Protein AF-X1B814-F1 (afdb_monomer_lite)

Radius of gyration: 64.74 Å; chains: 1; bounding box: 129×44×181 Å

InterPro domains:
  IPR003660 HAMP domain [PF00672] (58-109)
  IPR003660 HAMP domain [PS50885] (61-113)
  IPR003660 HAMP domain [SM00304] (61-113)
  IPR003661 Signal transduction histidine kinase, dimerisation/phosphoacceptor domain [PF00512] (161-190)
  IPR003661 Signal transduction histidine kinase, dimerisation/phosphoacceptor domain [SM00388] (160-217)
  IPR003661 Signal transduction histidine kinase, dimerisation/phosphoacceptor domain [cd00082] (158-182)
  IPR036097 Signal transduction histidine kinase, dimerisation/phosphoacceptor domain superfamily [SSF47384] (146-190)
  IPR050398 Heme sensor protein HssS/ArlS-like [PTHR45528] (20-182)

Secondary structure (DSSP, 8-state):
--EEEEEEEEEETTEEEEEEEEEEEHHHHHHHHHHHHHHHHHHHHHHHHHHHHHHHHHHIIIIIHHHHHHHHHHHH--TT-TT------SSSHHHHHHHHHHHHHHHHHHHHHHHHHHHHHHHHHHHHHHHHHHHHHHHHHHHHHHHHHHHHHHHHHHHHHHHHHHHHHHHHHHHHHHHHHHHHTT--S--TTSHHHHHHHHHHHHHHHHHHHHS---EE-TTSEEEESSTT--EEEEHHHHHHT--SS---------------S---------

Sequence (274 aa):
RGLDVEEYEITSNDKVIGSIEVGFSRKYINEQIQTTTVALISGLAGFLILVGLALFTFINRSVINPLGVFTKTVREIDSENLSLRVNIYGEDELGMLAGSFNRMAGDLEKSQGSLKKARDELKRWGEELERKVQERTAELEQRGQELSETNVRLEEMSRHKSQFLANMSHELRTPLNSIIGYHNTRLPQRLSTASDQLTTLQLLNHREEIFAQTGFGICHKPSGLVQYGNPGVMKTTSLDEVVTGTFKQPVAVLFPDDELVDTADGTQHPVHVF

Structure (mmCIF, N/CA/C/O backbone):
data_AF-X1B814-F1
#
_entry.id   AF-X1B814-F1
#
loop_
_atom_site.group_PDB
_atom_site.id
_atom_site.type_symbol
_atom_site.label_atom_id
_atom_site.label_alt_id
_atom_site.label_comp_id
_atom_site.label_asym_id
_atom_site.label_entity_id
_atom_site.label_seq_id
_atom_site.pdbx_PDB_ins_code
_atom_site.Cartn_x
_atom_site.Cartn_y
_atom_site.Cartn_z
_atom_site.occupancy
_atom_site.B_iso_or_equiv
_atom_site.auth_seq_id
_atom_site.auth_comp_id
_atom_site.auth_asym_id
_atom_site.auth_atom_id
_atom_site.pdbx_PDB_model_num
ATOM 1 N N . ARG A 1 1 ? 50.799 17.898 -63.314 1.00 57.09 1 ARG A N 1
ATOM 2 C CA . ARG A 1 1 ? 49.979 17.989 -62.074 1.00 57.09 1 ARG A CA 1
ATOM 3 C C . ARG A 1 1 ? 48.901 16.906 -62.135 1.00 57.09 1 ARG A C 1
ATOM 5 O O . ARG A 1 1 ? 48.029 17.020 -62.982 1.00 57.09 1 ARG A O 1
ATOM 12 N N . GLY A 1 2 ? 48.997 15.852 -61.315 1.00 67.06 2 GLY A N 1
ATOM 13 C CA . GLY A 1 2 ? 48.039 14.724 -61.286 1.00 67.06 2 GLY A CA 1
ATOM 14 C C . GLY A 1 2 ? 48.528 13.413 -61.921 1.00 67.06 2 GLY A C 1
ATOM 15 O O . GLY A 1 2 ? 47.834 12.401 -61.829 1.00 67.06 2 GLY A O 1
ATOM 16 N N . LEU A 1 3 ? 49.716 13.439 -62.528 1.00 72.19 3 LEU A N 1
ATOM 17 C CA . LEU A 1 3 ? 50.473 12.254 -62.914 1.00 72.19 3 LEU A CA 1
ATOM 18 C C . LEU A 1 3 ? 51.483 11.978 -61.808 1.00 72.19 3 LEU A C 1
ATOM 20 O O . LEU A 1 3 ? 52.171 12.909 -61.382 1.00 72.19 3 LEU A O 1
ATOM 24 N N . ASP A 1 4 ? 51.512 10.740 -61.342 1.00 74.19 4 ASP A N 1
ATOM 25 C CA . ASP A 1 4 ? 52.612 10.226 -60.538 1.00 74.19 4 ASP A CA 1
ATOM 26 C C . ASP A 1 4 ? 53.632 9.660 -61.517 1.00 74.19 4 ASP A C 1
ATOM 28 O O . ASP A 1 4 ? 53.262 8.814 -62.335 1.00 74.19 4 ASP A O 1
ATOM 32 N N . VAL A 1 5 ? 54.838 10.219 -61.522 1.00 79.19 5 VAL A N 1
ATOM 33 C CA . VAL A 1 5 ? 55.875 9.900 -62.506 1.00 79.19 5 VAL A CA 1
ATOM 34 C C . VAL A 1 5 ? 57.038 9.281 -61.761 1.00 79.19 5 VAL A C 1
ATOM 36 O O . VAL A 1 5 ? 57.603 9.913 -60.872 1.00 79.19 5 VAL A O 1
ATOM 39 N N . GLU A 1 6 ? 57.366 8.050 -62.124 1.00 81.88 6 GLU A N 1
ATOM 40 C CA . GLU A 1 6 ? 58.516 7.333 -61.593 1.00 81.88 6 GLU A CA 1
ATOM 41 C C . GLU A 1 6 ? 59.552 7.202 -62.712 1.00 81.88 6 GLU A C 1
ATOM 43 O O . GLU A 1 6 ? 59.227 6.791 -63.833 1.00 81.88 6 GLU A O 1
ATOM 48 N N . GLU A 1 7 ? 60.779 7.632 -62.429 1.00 83.12 7 GLU A N 1
ATOM 49 C CA . GLU A 1 7 ? 61.882 7.620 -63.385 1.00 83.12 7 GLU A CA 1
ATOM 50 C C . GLU A 1 7 ? 62.765 6.400 -63.125 1.00 83.12 7 GLU A C 1
ATOM 52 O O . GLU A 1 7 ? 63.243 6.186 -62.010 1.00 83.12 7 GLU A O 1
ATOM 57 N N . TYR A 1 8 ? 62.987 5.601 -64.166 1.00 86.00 8 TYR A N 1
ATOM 58 C CA . TYR A 1 8 ? 63.893 4.461 -64.124 1.00 86.00 8 TYR A CA 1
ATOM 59 C C . TYR A 1 8 ? 65.079 4.722 -65.047 1.00 86.00 8 TYR A C 1
ATOM 61 O O . TYR A 1 8 ? 64.921 4.918 -66.256 1.00 86.00 8 TYR A O 1
ATOM 69 N N . GLU A 1 9 ? 66.280 4.709 -64.474 1.00 86.38 9 GLU A N 1
ATOM 70 C CA . GLU A 1 9 ? 67.520 4.824 -65.236 1.00 86.38 9 GLU A CA 1
ATOM 71 C C . GLU A 1 9 ? 67.796 3.526 -66.006 1.00 86.38 9 GLU A C 1
ATOM 73 O O . GLU A 1 9 ? 67.762 2.427 -65.448 1.00 86.38 9 GLU A O 1
ATOM 78 N N . ILE A 1 10 ? 68.107 3.645 -67.297 1.00 84.38 10 ILE A N 1
ATOM 79 C CA . ILE A 1 10 ? 68.559 2.525 -68.121 1.00 84.38 10 ILE A CA 1
ATOM 80 C C . ILE A 1 10 ? 70.081 2.560 -68.166 1.00 84.38 10 ILE A C 1
ATOM 82 O O . ILE A 1 10 ? 70.692 3.433 -68.791 1.00 84.38 10 ILE A O 1
ATOM 86 N N . THR A 1 11 ? 70.699 1.574 -67.529 1.00 84.81 11 THR A N 1
ATOM 87 C CA . THR A 1 11 ? 72.144 1.349 -67.542 1.00 84.81 11 THR A CA 1
ATOM 88 C C . THR A 1 11 ? 72.519 0.233 -68.513 1.00 84.81 11 THR A C 1
ATOM 90 O O . THR A 1 11 ? 71.878 -0.812 -68.580 1.00 84.81 11 THR A O 1
ATOM 93 N N . SER A 1 12 ? 73.592 0.444 -69.277 1.00 83.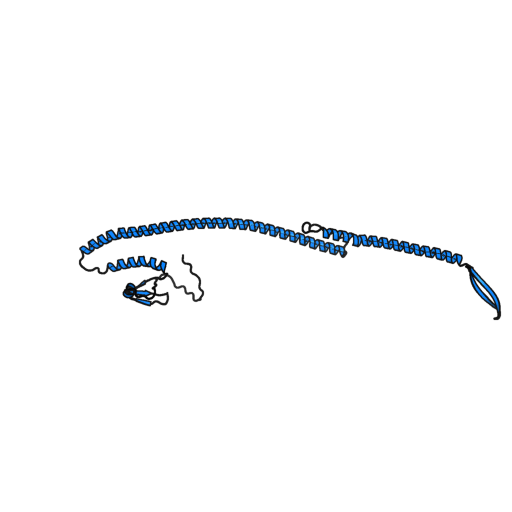06 12 SER A N 1
ATOM 94 C CA . SER A 1 12 ? 74.225 -0.578 -70.115 1.00 83.06 12 SER A CA 1
ATOM 95 C C . SER A 1 12 ? 75.727 -0.555 -69.852 1.00 83.06 12 SER A C 1
ATOM 97 O O . SER A 1 12 ? 76.357 0.489 -70.010 1.00 83.06 12 SER A O 1
ATOM 99 N N . ASN A 1 13 ? 76.306 -1.695 -69.462 1.00 80.50 13 ASN A N 1
ATOM 100 C CA . ASN A 1 13 ? 77.700 -1.805 -69.000 1.00 80.50 13 ASN A CA 1
ATOM 101 C C . ASN A 1 13 ? 78.044 -0.784 -67.892 1.00 80.50 13 ASN A C 1
ATOM 103 O O . ASN A 1 13 ? 79.007 -0.030 -68.030 1.00 80.50 13 ASN A O 1
ATOM 107 N N . ASP A 1 14 ? 77.220 -0.710 -66.840 1.00 81.38 14 ASP A N 1
ATOM 108 C CA . ASP A 1 14 ? 77.359 0.219 -65.700 1.00 81.38 14 ASP A CA 1
ATOM 109 C C . ASP A 1 14 ? 77.417 1.714 -66.063 1.00 81.38 14 ASP A C 1
ATOM 111 O O . ASP A 1 14 ? 77.800 2.559 -65.254 1.00 81.38 14 ASP A O 1
ATOM 115 N N . LYS A 1 15 ? 76.989 2.072 -67.278 1.00 82.81 15 LYS A N 1
ATOM 116 C CA . LYS A 1 15 ? 76.865 3.457 -67.724 1.00 82.81 15 LYS A CA 1
ATOM 117 C C . LYS A 1 15 ? 75.406 3.773 -68.019 1.00 82.81 15 LYS A C 1
ATOM 119 O O . LYS A 1 15 ? 74.769 3.073 -68.805 1.00 82.81 15 LYS A O 1
ATOM 124 N N . VAL A 1 16 ? 74.879 4.822 -67.389 1.00 85.12 16 VAL A N 1
ATOM 125 C CA . VAL A 1 16 ? 73.520 5.318 -67.650 1.00 85.12 16 VAL A CA 1
ATOM 126 C C . VAL A 1 16 ? 73.483 5.847 -69.082 1.00 85.12 16 VAL A C 1
ATOM 128 O O . VAL A 1 16 ? 74.245 6.750 -69.435 1.00 85.12 16 VAL A O 1
ATOM 131 N N . ILE A 1 17 ? 72.650 5.237 -69.922 1.00 88.94 17 ILE A N 1
ATOM 132 C CA . ILE A 1 17 ? 72.508 5.581 -71.346 1.00 88.94 17 ILE A CA 1
ATOM 133 C C . ILE A 1 17 ? 71.198 6.319 -71.648 1.00 88.94 17 ILE A C 1
ATOM 135 O O . ILE A 1 17 ? 71.045 6.856 -72.743 1.00 88.94 17 ILE A O 1
ATOM 139 N N . GLY A 1 18 ? 70.279 6.386 -70.684 1.00 88.50 18 GLY A N 1
ATOM 140 C CA . GLY A 1 18 ? 69.041 7.159 -70.755 1.00 88.50 18 GLY A CA 1
ATOM 141 C C . GLY A 1 18 ? 68.141 6.885 -69.553 1.00 88.50 18 GLY A C 1
ATOM 142 O O . GLY A 1 18 ? 68.484 6.068 -68.698 1.00 88.50 18 GLY A O 1
ATOM 143 N N . SER A 1 19 ? 66.984 7.536 -69.505 1.00 88.38 19 SER A N 1
ATOM 144 C CA . SER A 1 19 ? 65.934 7.259 -68.525 1.00 88.38 19 SER A CA 1
ATOM 145 C C . SER A 1 19 ? 64.582 7.081 -69.213 1.00 88.38 19 SER A C 1
ATOM 147 O O . SER A 1 19 ? 64.340 7.603 -70.306 1.00 88.38 19 SER A O 1
ATOM 149 N N . ILE A 1 20 ? 63.716 6.279 -68.596 1.00 89.19 20 ILE A N 1
ATOM 150 C CA . ILE A 1 20 ? 62.299 6.197 -68.948 1.00 89.19 20 ILE A CA 1
ATOM 151 C C . ILE A 1 20 ? 61.506 6.745 -67.772 1.00 89.19 20 ILE A C 1
ATOM 153 O O . ILE A 1 20 ? 61.603 6.239 -66.656 1.00 89.19 20 ILE A O 1
ATOM 157 N N . GLU A 1 21 ? 60.673 7.738 -68.055 1.00 85.94 21 GLU A N 1
ATOM 158 C CA . GLU A 1 21 ? 59.648 8.218 -67.138 1.00 85.94 21 GLU A CA 1
ATOM 159 C C . GLU A 1 21 ? 58.333 7.488 -67.424 1.00 85.94 21 GLU A C 1
ATOM 161 O O . GLU A 1 21 ? 57.790 7.560 -68.532 1.00 85.94 21 GLU A O 1
ATOM 166 N N . VAL A 1 22 ? 57.795 6.792 -66.423 1.00 85.19 22 VAL A N 1
ATOM 167 C CA . VAL A 1 22 ? 56.462 6.189 -66.505 1.00 85.19 22 VAL A CA 1
ATOM 168 C C . VAL A 1 22 ? 55.510 7.005 -65.641 1.00 85.19 22 VAL A C 1
ATOM 170 O O . VAL A 1 22 ? 55.668 7.084 -64.427 1.00 85.19 22 VAL A O 1
ATOM 173 N N . GLY A 1 23 ? 54.517 7.630 -66.277 1.00 81.62 23 GLY A N 1
ATOM 174 C CA . GLY A 1 23 ? 53.514 8.458 -65.612 1.00 81.62 23 GLY A CA 1
ATOM 175 C C . GLY A 1 23 ? 52.138 7.799 -65.576 1.00 81.62 23 GLY A C 1
ATOM 176 O O . GLY A 1 23 ? 51.569 7.511 -66.629 1.00 81.62 23 GLY A O 1
ATOM 177 N N . PHE A 1 24 ? 51.548 7.638 -64.390 1.00 79.88 24 PHE A N 1
ATOM 178 C CA . PHE A 1 24 ? 50.172 7.146 -64.242 1.00 79.88 24 PHE A CA 1
ATOM 179 C C . PHE A 1 24 ? 49.228 8.234 -63.724 1.00 79.88 24 PHE A C 1
ATOM 181 O O . PHE A 1 24 ? 49.554 9.011 -62.825 1.00 79.88 24 PHE A O 1
ATOM 188 N N . SER A 1 25 ? 48.017 8.290 -64.285 1.00 83.31 25 SER A N 1
ATOM 189 C CA . SER A 1 25 ? 46.991 9.255 -63.874 1.00 83.31 25 SER A CA 1
ATOM 190 C C . SER A 1 25 ? 46.275 8.784 -62.611 1.00 83.31 25 SER A C 1
ATOM 192 O O . SER A 1 25 ? 45.479 7.846 -62.647 1.00 83.31 25 SER A O 1
ATOM 194 N N . ARG A 1 26 ? 46.489 9.486 -61.491 1.00 80.31 26 ARG A N 1
ATOM 195 C CA . ARG A 1 26 ? 45.774 9.222 -60.228 1.00 80.31 26 ARG A CA 1
ATOM 196 C C . ARG A 1 26 ? 44.319 9.695 -60.245 1.00 80.31 26 ARG A C 1
ATOM 198 O O . ARG A 1 26 ? 43.567 9.358 -59.336 1.00 80.31 26 ARG A O 1
ATOM 205 N N . LYS A 1 27 ? 43.903 10.472 -61.253 1.00 81.56 27 LYS A N 1
ATOM 206 C CA . LYS A 1 27 ? 42.564 11.083 -61.314 1.00 81.56 27 LYS A CA 1
ATOM 207 C C . LYS A 1 27 ? 41.449 10.033 -61.253 1.00 81.56 27 LYS A C 1
ATOM 209 O O . LYS A 1 27 ? 40.551 10.155 -60.431 1.00 81.56 27 LYS A O 1
ATOM 214 N N . TYR A 1 28 ? 41.568 8.978 -62.057 1.00 78.44 28 TYR A N 1
ATOM 215 C CA . TYR A 1 28 ? 40.582 7.896 -62.108 1.00 78.44 28 TYR A CA 1
ATOM 216 C C . TYR A 1 28 ? 40.518 7.103 -60.793 1.00 78.44 28 TYR A C 1
ATOM 218 O O . TYR A 1 28 ? 39.440 6.828 -60.273 1.00 78.44 28 TYR A O 1
ATOM 226 N N . ILE A 1 29 ? 41.683 6.798 -60.213 1.00 82.31 29 ILE A N 1
ATOM 227 C CA . ILE A 1 29 ? 41.790 6.048 -58.955 1.00 82.31 29 ILE A CA 1
ATOM 228 C C . ILE A 1 29 ? 41.211 6.864 -57.788 1.00 82.31 29 ILE A C 1
ATOM 230 O O . ILE A 1 29 ? 40.425 6.349 -56.998 1.00 82.31 29 ILE A O 1
ATOM 234 N N . ASN A 1 30 ? 41.547 8.153 -57.694 1.00 84.62 30 ASN A N 1
ATOM 235 C CA . ASN A 1 30 ? 41.092 9.012 -56.602 1.00 84.62 30 ASN A CA 1
ATOM 236 C C . ASN A 1 30 ? 39.589 9.313 -56.667 1.00 84.62 30 ASN A C 1
ATOM 238 O O . ASN A 1 30 ? 38.944 9.334 -55.621 1.00 84.62 30 ASN A O 1
ATOM 242 N N . GLU A 1 31 ? 39.023 9.521 -57.861 1.00 85.56 31 GLU A N 1
ATOM 243 C CA . GLU A 1 31 ? 37.574 9.705 -58.026 1.00 85.56 31 GLU A CA 1
ATOM 244 C C . GLU A 1 31 ? 36.812 8.465 -57.529 1.00 85.56 31 GLU A C 1
ATOM 246 O O . GLU A 1 31 ? 35.880 8.586 -56.733 1.00 85.56 31 GLU A O 1
ATOM 251 N N . GLN A 1 32 ? 37.275 7.262 -57.886 1.00 86.25 32 GLN A N 1
ATOM 252 C CA . GLN A 1 32 ? 36.651 6.010 -57.452 1.00 86.25 32 GLN A CA 1
ATOM 253 C C . GLN A 1 32 ? 36.801 5.758 -55.937 1.00 86.25 32 GLN A C 1
ATOM 255 O O . GLN A 1 32 ? 35.853 5.307 -55.282 1.00 86.25 32 GLN A O 1
ATOM 260 N N . ILE A 1 33 ? 37.960 6.095 -55.355 1.00 89.75 33 ILE A N 1
ATOM 261 C CA . ILE A 1 33 ? 38.194 6.022 -53.902 1.00 89.75 33 ILE A CA 1
ATOM 262 C C . ILE A 1 33 ? 37.258 6.976 -53.155 1.00 89.75 33 ILE A C 1
ATOM 264 O O . ILE A 1 33 ? 36.667 6.577 -52.149 1.00 89.75 33 ILE A O 1
ATOM 268 N N . GLN A 1 34 ? 37.085 8.212 -53.633 1.00 90.25 34 GLN A N 1
ATOM 269 C CA . GLN A 1 34 ? 36.211 9.192 -52.983 1.00 90.25 34 GLN A CA 1
ATOM 270 C C . GLN A 1 34 ? 34.748 8.744 -52.993 1.00 90.25 34 GLN A C 1
ATOM 272 O O . GLN A 1 34 ? 34.111 8.758 -51.939 1.00 90.25 34 GLN A O 1
ATOM 277 N N . THR A 1 35 ? 34.223 8.281 -54.133 1.00 89.88 35 THR A N 1
ATOM 278 C CA . THR A 1 35 ? 32.837 7.791 -54.214 1.00 89.88 35 THR A CA 1
ATOM 279 C C . THR A 1 35 ? 32.603 6.600 -53.282 1.00 89.88 35 THR A C 1
ATOM 281 O O . THR A 1 35 ? 31.619 6.580 -52.544 1.00 89.88 35 THR A O 1
ATOM 284 N N . THR A 1 36 ? 33.536 5.643 -53.249 1.00 92.00 36 THR A N 1
ATOM 285 C CA . THR A 1 36 ? 33.442 4.467 -52.367 1.00 92.00 36 THR A CA 1
ATOM 286 C C . THR A 1 36 ? 33.518 4.867 -50.891 1.00 92.00 36 THR A C 1
ATOM 288 O O . THR A 1 36 ? 32.726 4.397 -50.078 1.00 92.00 36 THR A O 1
ATOM 291 N N . THR A 1 37 ? 34.416 5.790 -50.536 1.00 93.94 37 THR A N 1
ATOM 292 C CA . THR A 1 37 ? 34.572 6.276 -49.154 1.00 93.94 37 THR A CA 1
ATOM 293 C C . THR A 1 37 ? 33.315 6.999 -48.664 1.00 93.94 37 THR A C 1
ATOM 295 O O . THR A 1 37 ? 32.836 6.723 -47.565 1.00 93.94 37 THR A O 1
ATOM 298 N N . VAL A 1 38 ? 32.730 7.881 -49.483 1.00 94.56 38 VAL A N 1
ATOM 299 C CA . VAL A 1 38 ? 31.481 8.591 -49.144 1.00 94.56 38 VAL A CA 1
ATOM 300 C C . VAL A 1 38 ? 30.308 7.616 -48.998 1.00 94.56 38 VAL A C 1
ATOM 302 O O . VAL A 1 38 ? 29.511 7.752 -48.065 1.00 94.56 38 VAL A O 1
ATOM 305 N N . ALA A 1 39 ? 30.212 6.603 -49.864 1.00 95.44 39 ALA A N 1
ATOM 306 C CA . ALA A 1 39 ? 29.192 5.560 -49.756 1.00 95.44 39 ALA A CA 1
ATOM 307 C C . ALA A 1 39 ? 29.324 4.756 -48.448 1.00 95.44 39 ALA A C 1
ATOM 309 O O . ALA A 1 39 ? 28.329 4.526 -47.763 1.00 95.44 39 ALA A O 1
ATOM 310 N N . LEU A 1 40 ? 30.547 4.391 -48.047 1.00 97.00 40 LEU A N 1
ATOM 311 C CA . LEU A 1 40 ? 30.788 3.677 -46.789 1.00 97.00 40 LEU A CA 1
ATOM 312 C C . LEU A 1 40 ? 30.444 4.525 -45.558 1.00 97.00 40 LEU A C 1
ATOM 314 O O . LEU A 1 40 ? 29.771 4.039 -44.651 1.00 97.00 40 LEU A O 1
ATOM 318 N N . ILE A 1 41 ? 30.858 5.796 -45.530 1.00 97.19 41 ILE A N 1
ATOM 319 C CA . ILE A 1 41 ? 30.573 6.701 -44.405 1.00 97.19 41 ILE A CA 1
ATOM 320 C C . ILE A 1 41 ? 29.069 6.961 -44.282 1.00 97.19 41 ILE A C 1
ATOM 322 O O . ILE A 1 41 ? 28.527 6.890 -43.181 1.00 97.19 41 ILE A O 1
ATOM 326 N N . SER A 1 42 ? 28.382 7.239 -45.393 1.00 96.88 42 SER A N 1
ATOM 327 C CA . SER A 1 42 ? 26.929 7.462 -45.384 1.00 96.88 42 SER A CA 1
ATOM 328 C C . SER A 1 42 ? 26.156 6.201 -44.989 1.00 96.88 42 SER A C 1
ATOM 330 O O . SER A 1 42 ? 25.213 6.292 -44.204 1.00 96.88 42 SER A O 1
ATOM 332 N N . GLY A 1 43 ? 26.599 5.025 -45.443 1.00 97.88 43 GLY A N 1
ATOM 333 C CA . GLY A 1 43 ? 26.056 3.739 -45.011 1.00 97.88 43 GLY A CA 1
ATOM 334 C C . GLY A 1 43 ? 26.224 3.509 -43.507 1.00 97.88 43 GLY A C 1
ATOM 335 O O . GLY A 1 43 ? 25.255 3.177 -42.825 1.00 97.88 43 GLY A O 1
ATOM 336 N N . LEU A 1 44 ? 27.423 3.752 -42.968 1.00 98.00 44 LEU A N 1
ATOM 337 C CA . LEU A 1 44 ? 27.694 3.634 -41.534 1.00 98.00 44 LEU A CA 1
ATOM 338 C C . LEU A 1 44 ? 26.865 4.630 -40.714 1.00 98.00 44 LEU A C 1
ATOM 340 O O . LEU A 1 44 ? 26.277 4.252 -39.704 1.00 98.00 44 LEU A O 1
ATOM 344 N N . ALA A 1 45 ? 26.778 5.884 -41.159 1.00 98.12 45 ALA A N 1
ATOM 345 C CA . ALA A 1 45 ? 25.964 6.903 -40.505 1.00 98.12 45 ALA A CA 1
ATOM 346 C C . ALA A 1 45 ? 24.480 6.503 -40.484 1.00 98.12 45 ALA A C 1
ATOM 348 O O . ALA A 1 45 ? 23.842 6.563 -39.434 1.00 98.12 45 ALA A O 1
ATOM 349 N N . GLY A 1 46 ? 23.948 6.025 -41.614 1.00 98.31 46 GLY A N 1
ATOM 350 C CA . GLY A 1 46 ? 22.584 5.506 -41.700 1.00 98.31 46 GLY A CA 1
ATOM 351 C C . GLY A 1 46 ? 22.351 4.324 -40.759 1.00 98.31 46 GLY A C 1
ATOM 352 O O . GLY A 1 46 ? 21.358 4.298 -40.034 1.00 98.31 46 GLY A O 1
ATOM 353 N N . PHE A 1 47 ? 23.292 3.381 -40.698 1.00 98.25 47 PHE A N 1
ATOM 354 C CA . PHE A 1 47 ? 23.220 2.240 -39.788 1.00 98.25 47 PHE A CA 1
ATOM 355 C C . PHE A 1 47 ? 23.215 2.665 -38.314 1.00 98.25 47 PHE A C 1
ATOM 357 O O . PHE A 1 47 ? 22.376 2.197 -37.547 1.00 98.25 47 PHE A O 1
ATOM 364 N N . LEU A 1 48 ? 24.090 3.592 -37.913 1.00 98.50 48 LEU A N 1
ATOM 365 C CA . LEU A 1 48 ? 24.133 4.102 -36.539 1.00 98.50 48 LEU A CA 1
ATOM 366 C C . LEU A 1 48 ? 22.834 4.814 -36.144 1.00 98.50 48 LEU A C 1
ATOM 368 O O . LEU A 1 48 ? 22.363 4.640 -35.022 1.00 98.50 48 LEU A O 1
ATOM 372 N N . ILE A 1 49 ? 22.221 5.563 -37.065 1.00 98.44 49 ILE A N 1
ATOM 373 C CA . ILE A 1 49 ? 20.912 6.192 -36.839 1.00 98.44 49 ILE A CA 1
ATOM 374 C C . ILE A 1 49 ? 19.830 5.126 -36.635 1.00 98.44 49 ILE A C 1
ATOM 376 O O . ILE A 1 49 ? 19.028 5.238 -35.707 1.00 98.44 49 ILE A O 1
ATOM 380 N N . LEU A 1 50 ? 19.821 4.074 -37.458 1.00 98.50 50 LEU A N 1
ATOM 381 C CA . LEU A 1 50 ? 18.864 2.972 -37.328 1.00 98.50 50 LEU A CA 1
ATOM 382 C C . LEU A 1 50 ? 19.024 2.230 -35.999 1.00 98.50 50 LEU A C 1
ATOM 384 O O . LEU A 1 50 ? 18.031 1.977 -35.319 1.00 98.50 50 LEU A O 1
ATOM 388 N N . VAL A 1 51 ? 20.260 1.931 -35.595 1.00 98.38 51 VAL A N 1
ATOM 389 C CA . VAL A 1 51 ? 20.552 1.315 -34.293 1.00 98.38 51 VAL A CA 1
ATOM 390 C C . VAL A 1 51 ? 20.125 2.237 -33.151 1.00 98.38 51 VAL A C 1
ATOM 392 O O . VAL A 1 51 ? 19.497 1.777 -32.202 1.00 98.38 51 VAL A O 1
ATOM 395 N N . GLY A 1 52 ? 20.395 3.540 -33.255 1.00 98.38 52 GLY A N 1
ATOM 396 C CA . GLY A 1 52 ? 19.965 4.531 -32.270 1.00 98.38 52 GLY A CA 1
ATOM 397 C C . GLY A 1 52 ? 18.443 4.585 -32.113 1.00 98.38 52 GLY A C 1
ATOM 398 O O . GLY A 1 52 ? 17.942 4.553 -30.992 1.00 98.38 52 GLY A O 1
ATOM 399 N N . LEU A 1 53 ? 17.695 4.592 -33.221 1.00 98.50 53 LEU A N 1
ATOM 400 C CA . LEU A 1 53 ? 16.228 4.538 -33.215 1.00 98.50 53 LEU A CA 1
ATOM 401 C C . LEU A 1 53 ? 15.704 3.221 -32.623 1.00 98.50 53 LEU A C 1
ATOM 403 O O . LEU A 1 53 ? 14.770 3.230 -31.817 1.00 98.50 53 LEU A O 1
ATOM 407 N N . ALA A 1 54 ? 16.318 2.091 -32.977 1.00 98.19 54 ALA A N 1
ATOM 408 C CA . ALA A 1 54 ? 15.964 0.788 -32.422 1.00 98.19 54 ALA A CA 1
ATOM 409 C C . ALA A 1 54 ? 16.188 0.747 -30.901 1.00 98.19 54 ALA A C 1
ATOM 411 O O . ALA A 1 54 ? 15.280 0.385 -30.156 1.00 98.19 54 ALA A O 1
ATOM 412 N N . LEU A 1 55 ? 17.347 1.205 -30.419 1.00 97.94 55 LEU A N 1
ATOM 413 C CA . LEU A 1 55 ? 17.644 1.288 -28.987 1.00 97.94 55 LEU A CA 1
ATOM 414 C C . LEU A 1 55 ? 16.717 2.262 -28.260 1.00 97.94 55 LEU A C 1
ATOM 416 O O . LEU A 1 55 ? 16.220 1.936 -27.185 1.00 97.94 55 LEU A O 1
ATOM 420 N N . PHE A 1 56 ? 16.437 3.427 -28.845 1.00 97.25 56 PHE A N 1
ATOM 421 C CA . PHE A 1 56 ? 15.513 4.399 -28.266 1.00 97.25 56 PHE A CA 1
ATOM 422 C C . PHE A 1 56 ? 14.119 3.794 -28.077 1.00 97.25 56 PHE A C 1
ATOM 424 O O . PHE A 1 56 ? 13.553 3.860 -26.987 1.00 97.25 56 PHE A O 1
ATOM 431 N N . THR A 1 57 ? 13.575 3.151 -29.113 1.00 97.56 57 THR A N 1
ATOM 432 C CA . THR A 1 57 ? 12.257 2.504 -29.022 1.00 97.56 57 THR A CA 1
ATOM 433 C C . THR A 1 57 ? 12.248 1.336 -28.035 1.00 97.56 57 THR A C 1
ATOM 435 O O . THR A 1 57 ? 11.267 1.179 -27.305 1.00 97.56 57 THR A O 1
ATOM 438 N N . PHE A 1 58 ? 13.337 0.566 -27.959 1.00 95.44 58 PHE A N 1
ATOM 439 C CA . PHE A 1 58 ? 13.505 -0.529 -27.006 1.00 95.44 58 PHE A CA 1
ATOM 440 C C . PHE A 1 58 ? 13.541 -0.031 -25.555 1.00 95.44 58 PHE A C 1
ATOM 442 O O . PHE A 1 58 ? 12.710 -0.450 -24.754 1.00 95.44 58 PHE A O 1
ATOM 449 N N . ILE A 1 59 ? 14.424 0.916 -25.221 1.00 94.62 59 ILE A N 1
ATOM 450 C CA . ILE A 1 59 ? 14.541 1.488 -23.867 1.00 94.62 59 ILE A CA 1
ATOM 451 C C . ILE A 1 59 ? 13.236 2.173 -23.462 1.00 94.62 59 ILE A C 1
ATOM 453 O O . ILE A 1 59 ? 12.762 2.009 -22.335 1.00 94.62 59 ILE A O 1
ATOM 457 N N . ASN A 1 60 ? 12.615 2.911 -24.387 1.00 95.06 60 ASN A N 1
ATOM 458 C CA . ASN A 1 60 ? 11.374 3.608 -24.090 1.00 95.06 60 ASN A CA 1
ATOM 459 C C . ASN A 1 60 ? 10.234 2.633 -23.759 1.00 95.06 60 ASN A C 1
ATOM 461 O O . ASN A 1 60 ? 9.447 2.888 -22.850 1.00 95.06 60 ASN A O 1
ATOM 465 N N . ARG A 1 61 ? 10.162 1.492 -24.456 1.00 92.19 61 ARG A N 1
ATOM 466 C CA . ARG A 1 61 ? 9.150 0.458 -24.198 1.00 92.19 61 ARG A CA 1
ATOM 467 C C . ARG A 1 61 ? 9.475 -0.443 -23.009 1.00 92.19 61 ARG A C 1
ATOM 469 O O . ARG A 1 61 ? 8.543 -0.845 -22.326 1.00 92.19 61 ARG A O 1
ATOM 476 N N . SER A 1 62 ? 10.746 -0.746 -22.769 1.00 89.81 62 SER A N 1
ATOM 477 C CA . SER A 1 62 ? 11.165 -1.698 -21.735 1.00 89.81 62 SER A CA 1
ATOM 478 C C . SER A 1 62 ? 11.369 -1.052 -20.366 1.00 89.81 62 SER A C 1
ATOM 480 O O . SER A 1 62 ? 11.229 -1.733 -19.361 1.00 89.81 62 SER A O 1
ATOM 482 N N . VAL A 1 63 ? 11.697 0.245 -20.307 1.00 92.31 63 VAL A N 1
ATOM 483 C CA . VAL A 1 63 ? 12.067 0.919 -19.050 1.00 92.31 63 VAL A CA 1
ATOM 484 C C . VAL A 1 63 ? 11.249 2.187 -18.826 1.00 92.31 63 VAL A C 1
ATOM 486 O O . VAL A 1 63 ? 10.544 2.287 -17.827 1.00 92.31 63 VAL A O 1
ATOM 489 N N . ILE A 1 64 ? 11.300 3.153 -19.751 1.00 93.75 64 ILE A N 1
ATOM 490 C CA . ILE A 1 64 ? 10.756 4.504 -19.508 1.00 93.75 64 ILE A CA 1
ATOM 491 C C . ILE A 1 64 ? 9.233 4.472 -19.330 1.00 93.75 64 ILE A C 1
ATOM 493 O O . ILE A 1 64 ? 8.717 4.977 -18.331 1.00 93.75 64 ILE A O 1
ATOM 497 N N . ASN A 1 65 ? 8.507 3.854 -20.266 1.00 92.44 65 ASN A N 1
ATOM 498 C CA . ASN A 1 65 ? 7.048 3.773 -20.194 1.00 92.44 65 ASN A CA 1
ATOM 499 C C . ASN A 1 65 ? 6.564 2.945 -18.984 1.00 92.44 65 ASN A C 1
ATOM 501 O O . ASN A 1 65 ? 5.718 3.457 -18.246 1.00 92.44 65 ASN A O 1
ATOM 505 N N . PRO A 1 66 ? 7.084 1.724 -18.720 1.00 91.31 66 PRO A N 1
ATOM 506 C CA . PRO A 1 66 ? 6.722 0.965 -17.520 1.00 91.31 66 PRO A CA 1
ATOM 507 C C . PRO A 1 66 ? 6.977 1.732 -16.222 1.00 91.31 66 PRO A C 1
ATOM 509 O O . PRO A 1 66 ? 6.114 1.747 -15.346 1.00 91.31 66 PRO A O 1
ATOM 512 N N . LEU A 1 67 ? 8.111 2.431 -16.114 1.00 92.62 67 LEU A N 1
ATOM 513 C CA . LEU A 1 67 ? 8.449 3.217 -14.928 1.00 92.62 67 LEU A CA 1
ATOM 514 C C . LEU A 1 67 ? 7.508 4.420 -14.747 1.00 92.62 67 LEU A C 1
ATOM 516 O O . LEU A 1 67 ? 7.104 4.736 -13.626 1.00 92.62 67 LEU A O 1
ATOM 520 N N . GLY A 1 68 ? 7.103 5.068 -15.842 1.00 91.56 68 GLY A N 1
ATOM 521 C CA . GLY A 1 68 ? 6.106 6.139 -15.819 1.00 91.56 68 GLY A CA 1
ATOM 522 C C . GLY A 1 68 ? 4.736 5.660 -15.327 1.00 91.56 68 GLY A C 1
ATOM 523 O O . GLY A 1 68 ? 4.118 6.313 -14.488 1.00 91.56 68 GLY A O 1
ATOM 524 N N . VAL A 1 69 ? 4.281 4.491 -15.792 1.00 90.12 69 VAL A N 1
ATOM 525 C CA . VAL A 1 69 ? 3.028 3.885 -15.309 1.00 90.12 69 VAL A CA 1
ATOM 526 C C . VAL A 1 69 ? 3.155 3.481 -13.842 1.00 90.12 69 VAL A C 1
ATOM 528 O O . VAL A 1 69 ? 2.288 3.834 -13.050 1.00 90.12 69 VAL A O 1
ATOM 531 N N . PHE A 1 70 ? 4.250 2.815 -13.462 1.00 92.31 70 PHE A N 1
ATOM 532 C CA . PHE A 1 70 ? 4.512 2.400 -12.082 1.00 92.31 70 PHE A CA 1
ATOM 533 C C . PHE A 1 70 ? 4.447 3.591 -11.122 1.00 92.31 70 PHE A C 1
ATOM 535 O O . PHE A 1 70 ? 3.668 3.589 -10.174 1.00 92.31 70 PHE A O 1
ATOM 542 N N . THR A 1 71 ? 5.230 4.638 -11.391 1.00 91.38 71 THR A N 1
ATOM 543 C CA . THR A 1 71 ? 5.300 5.824 -10.523 1.00 91.38 71 THR A CA 1
ATOM 544 C C . THR A 1 71 ? 3.962 6.546 -10.423 1.00 91.38 71 THR A C 1
ATOM 546 O O . THR A 1 71 ? 3.588 6.975 -9.332 1.00 91.38 71 THR A O 1
ATOM 549 N N . LYS A 1 72 ? 3.210 6.640 -11.527 1.00 90.31 72 LYS A N 1
ATOM 550 C CA . LYS A 1 72 ? 1.858 7.205 -11.519 1.00 90.31 72 LYS A CA 1
ATOM 551 C C . LYS A 1 72 ? 0.908 6.380 -10.649 1.00 90.31 72 LYS A C 1
ATOM 553 O O . LYS A 1 72 ? 0.259 6.948 -9.781 1.00 90.31 72 LYS A O 1
ATOM 558 N N . THR A 1 73 ? 0.866 5.059 -10.829 1.00 89.94 73 THR A N 1
ATOM 559 C CA . THR A 1 73 ? -0.012 4.178 -10.045 1.00 89.94 73 THR A CA 1
ATOM 560 C C . THR A 1 73 ? 0.336 4.196 -8.560 1.00 89.94 73 THR A C 1
ATOM 562 O O . THR A 1 73 ? -0.560 4.289 -7.732 1.00 89.94 73 THR A O 1
ATOM 565 N N . VAL A 1 74 ? 1.624 4.169 -8.204 1.00 89.62 74 VAL A N 1
ATOM 566 C CA . VAL A 1 74 ? 2.056 4.267 -6.800 1.00 89.62 74 VAL A CA 1
ATOM 567 C C . VAL A 1 74 ? 1.645 5.603 -6.182 1.00 89.62 74 VAL A C 1
ATOM 569 O O . VAL A 1 74 ? 1.265 5.639 -5.019 1.00 89.62 74 VAL A O 1
ATOM 572 N N . ARG A 1 75 ? 1.685 6.698 -6.949 1.00 88.19 75 ARG A N 1
ATOM 573 C CA . ARG A 1 75 ? 1.265 8.024 -6.475 1.00 88.19 75 ARG A CA 1
ATOM 574 C C . ARG A 1 75 ? -0.249 8.153 -6.300 1.00 88.19 75 ARG A C 1
ATOM 576 O O . ARG A 1 75 ? -0.687 8.964 -5.494 1.00 88.19 75 ARG A O 1
ATOM 583 N N . GLU A 1 76 ? -1.024 7.403 -7.076 1.00 87.56 76 GLU A N 1
ATOM 584 C CA . GLU A 1 76 ? -2.488 7.352 -6.974 1.00 87.56 76 GLU A CA 1
ATOM 585 C C . GLU A 1 76 ? -2.973 6.408 -5.862 1.00 87.56 76 GLU A C 1
ATOM 587 O O . GLU A 1 76 ? -4.122 6.512 -5.439 1.00 87.56 76 GLU A O 1
ATOM 592 N N . ILE A 1 77 ? -2.115 5.508 -5.367 1.00 85.94 77 ILE A N 1
ATOM 593 C CA . ILE A 1 77 ? -2.426 4.667 -4.210 1.00 85.94 77 ILE A CA 1
ATOM 594 C C . ILE A 1 77 ? -2.332 5.504 -2.934 1.00 85.94 77 ILE A C 1
ATOM 596 O O . ILE A 1 77 ? -1.266 5.959 -2.525 1.00 85.94 77 ILE A O 1
ATOM 600 N N . ASP A 1 78 ? -3.482 5.651 -2.294 1.00 78.50 78 ASP A N 1
ATOM 601 C CA . ASP A 1 78 ? -3.691 6.291 -1.001 1.00 78.50 78 ASP A CA 1
ATOM 602 C C . ASP A 1 78 ? -4.366 5.282 -0.057 1.00 78.50 78 ASP A C 1
ATOM 604 O O . ASP A 1 78 ? -4.938 4.276 -0.482 1.00 78.50 78 ASP A O 1
ATOM 608 N N . SER A 1 79 ? -4.307 5.572 1.236 1.00 69.00 79 SER A N 1
ATOM 609 C CA . SER A 1 79 ? -5.079 4.970 2.313 1.00 69.00 79 SER A CA 1
ATOM 610 C C . SER A 1 79 ? -6.556 4.721 1.989 1.00 69.00 79 SER A C 1
ATOM 612 O O . SER A 1 79 ? -7.094 3.753 2.518 1.00 69.00 79 SER A O 1
ATOM 614 N N . GLU A 1 80 ? -7.197 5.518 1.127 1.00 71.31 80 GLU A N 1
ATOM 615 C CA . GLU A 1 80 ? -8.599 5.318 0.731 1.00 71.31 80 GLU A CA 1
ATOM 616 C C . GLU A 1 80 ? -8.794 4.350 -0.448 1.00 71.31 80 GLU A C 1
ATOM 618 O O . GLU A 1 80 ? -9.857 3.739 -0.565 1.00 71.31 80 GLU A O 1
ATOM 623 N N . ASN A 1 81 ? -7.792 4.169 -1.315 1.00 78.31 81 ASN A N 1
ATOM 624 C CA . ASN A 1 81 ? -7.903 3.330 -2.513 1.00 78.31 81 ASN A CA 1
ATOM 625 C C . ASN A 1 81 ? -6.706 2.388 -2.655 1.00 78.31 81 ASN A C 1
ATOM 627 O O . ASN A 1 81 ? -5.908 2.455 -3.593 1.00 78.31 81 ASN A O 1
ATOM 631 N N . LEU A 1 82 ? -6.618 1.463 -1.703 1.00 82.56 82 LEU A N 1
ATOM 632 C CA . LEU A 1 82 ? -5.606 0.416 -1.694 1.00 82.56 82 LEU A CA 1
ATOM 633 C C . LEU A 1 82 ? -5.874 -0.701 -2.697 1.00 82.56 82 LEU A C 1
ATOM 635 O O . LEU A 1 82 ? -5.044 -1.594 -2.786 1.00 82.56 82 LEU A O 1
ATOM 639 N N . SER A 1 83 ? -6.988 -0.696 -3.434 1.00 85.00 83 SER A N 1
ATOM 640 C CA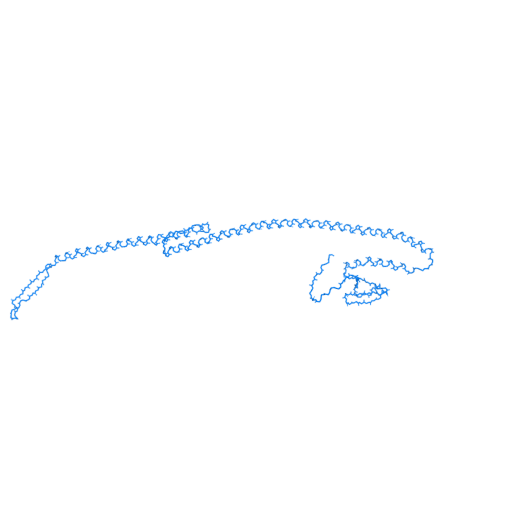 . SER A 1 83 ? -7.340 -1.760 -4.389 1.00 85.00 83 SER A CA 1
ATOM 641 C C . SER A 1 83 ? -6.668 -1.586 -5.758 1.00 85.00 83 SER A C 1
ATOM 643 O O . SER A 1 83 ? -6.628 -2.525 -6.555 1.00 85.00 83 SER A O 1
ATOM 645 N N . LEU A 1 84 ? -6.098 -0.408 -6.031 1.00 86.62 84 LEU A N 1
ATOM 646 C CA . LEU A 1 84 ? -5.259 -0.168 -7.205 1.00 86.62 84 LEU A CA 1
ATOM 647 C C . LEU A 1 84 ? -4.039 -1.104 -7.196 1.00 86.62 84 LEU A C 1
ATOM 649 O O . LEU A 1 84 ? -3.442 -1.398 -6.157 1.00 86.62 84 LEU A O 1
ATOM 653 N N . ARG A 1 85 ? -3.673 -1.609 -8.374 1.00 89.19 85 ARG A N 1
ATOM 654 C CA . ARG A 1 85 ? -2.531 -2.511 -8.564 1.00 89.19 85 ARG A CA 1
ATOM 655 C C . ARG A 1 85 ? -1.693 -2.025 -9.727 1.00 89.19 85 ARG A C 1
ATOM 657 O O . ARG A 1 85 ? -2.221 -1.555 -10.733 1.00 89.19 85 ARG A O 1
ATOM 664 N N . VAL A 1 86 ? -0.382 -2.167 -9.593 1.00 91.50 86 VAL A N 1
ATOM 665 C CA . VAL A 1 86 ? 0.546 -1.866 -10.676 1.00 91.50 86 VAL A CA 1
ATOM 666 C C . VAL A 1 86 ? 0.548 -3.027 -11.664 1.00 91.50 86 VAL A C 1
ATOM 668 O O . VAL A 1 86 ? 0.616 -4.190 -11.262 1.00 91.50 86 VAL A O 1
ATOM 671 N N . ASN A 1 87 ? 0.480 -2.721 -12.959 1.00 89.06 87 ASN A N 1
ATOM 672 C CA . ASN A 1 87 ? 0.566 -3.741 -13.997 1.00 89.06 87 ASN A CA 1
ATOM 673 C C . ASN A 1 87 ? 1.983 -4.334 -14.061 1.00 89.06 87 ASN A C 1
ATOM 675 O O . ASN A 1 87 ? 2.967 -3.596 -14.015 1.00 89.06 87 ASN A O 1
ATOM 679 N N . ILE A 1 88 ? 2.086 -5.658 -14.186 1.00 87.50 88 ILE A N 1
ATOM 680 C CA . ILE A 1 88 ? 3.372 -6.360 -14.255 1.00 87.50 88 ILE A CA 1
ATOM 681 C C . ILE A 1 88 ? 3.806 -6.412 -15.723 1.00 87.50 88 ILE A C 1
ATOM 683 O O . ILE A 1 88 ? 3.180 -7.089 -16.538 1.00 87.50 88 ILE A O 1
ATOM 687 N N . TYR A 1 89 ? 4.853 -5.660 -16.066 1.00 80.50 89 TYR A N 1
ATOM 688 C CA . TYR A 1 89 ? 5.455 -5.665 -17.398 1.00 80.50 89 TYR A CA 1
ATOM 689 C C . TYR A 1 89 ? 6.703 -6.552 -17.373 1.00 80.50 89 TYR A C 1
ATOM 691 O O . TYR A 1 89 ? 7.719 -6.146 -16.826 1.00 80.50 89 TYR A O 1
ATOM 699 N N . GLY A 1 90 ? 6.622 -7.748 -17.960 1.00 81.88 90 GLY A N 1
ATOM 700 C CA . GLY A 1 90 ? 7.759 -8.671 -18.053 1.00 81.88 90 GLY A CA 1
ATOM 701 C C . GLY A 1 90 ? 8.080 -9.434 -16.761 1.00 81.88 90 GLY A C 1
ATOM 702 O O . GLY A 1 90 ? 7.409 -9.288 -15.741 1.00 81.88 90 GLY A O 1
ATOM 703 N N . GLU A 1 91 ? 9.105 -10.283 -16.838 1.00 87.19 91 GLU A N 1
ATOM 704 C CA . GLU A 1 91 ? 9.603 -11.128 -15.734 1.00 87.19 91 GLU A CA 1
ATOM 705 C C . GLU A 1 91 ? 10.958 -10.641 -15.186 1.00 87.19 91 GLU A C 1
ATOM 707 O O . GLU A 1 91 ? 11.671 -11.379 -14.511 1.00 87.19 91 GLU A O 1
ATOM 712 N N . ASP A 1 92 ? 11.328 -9.400 -15.498 1.00 90.31 92 ASP A N 1
ATOM 713 C CA . ASP A 1 92 ? 12.573 -8.771 -15.062 1.00 90.31 92 ASP A CA 1
ATOM 714 C C . ASP A 1 92 ? 12.451 -8.153 -13.653 1.00 90.31 92 ASP A C 1
ATOM 716 O O . ASP A 1 92 ? 11.474 -8.350 -12.920 1.00 90.31 92 ASP A O 1
ATOM 720 N N . GLU A 1 93 ? 13.455 -7.379 -13.246 1.00 92.38 93 GLU A N 1
ATOM 721 C CA . GLU A 1 93 ? 13.486 -6.695 -11.957 1.00 92.38 93 GLU A CA 1
ATOM 722 C C . GLU A 1 93 ? 12.339 -5.690 -11.782 1.00 92.38 93 GLU A C 1
ATOM 724 O O . GLU A 1 93 ? 11.845 -5.521 -10.662 1.00 92.38 93 GLU A O 1
ATOM 729 N N . LEU A 1 94 ? 11.874 -5.051 -12.864 1.00 90.62 94 LEU A N 1
ATOM 730 C CA . LEU A 1 94 ? 10.724 -4.146 -12.813 1.00 90.62 94 LEU A CA 1
ATOM 731 C C . LEU A 1 94 ? 9.435 -4.936 -12.581 1.00 90.62 94 LEU A C 1
ATOM 733 O O . LEU A 1 94 ? 8.610 -4.538 -11.751 1.00 90.62 94 LEU A O 1
ATOM 737 N N . GLY A 1 95 ? 9.289 -6.085 -13.243 1.00 91.62 95 GLY A N 1
ATOM 738 C CA . GLY A 1 95 ? 8.200 -7.027 -12.997 1.00 91.62 95 GLY A CA 1
ATOM 739 C C . GLY A 1 95 ? 8.186 -7.544 -11.553 1.00 91.62 95 GLY A C 1
ATOM 740 O O . GLY A 1 95 ? 7.148 -7.509 -10.882 1.00 91.62 95 GLY A O 1
ATOM 741 N N . MET A 1 96 ? 9.345 -7.948 -11.022 1.00 93.69 96 MET A N 1
ATOM 742 C CA . MET A 1 96 ? 9.485 -8.389 -9.627 1.00 93.69 96 MET A CA 1
ATOM 743 C C . MET A 1 96 ? 9.159 -7.280 -8.620 1.00 93.69 96 MET A C 1
ATOM 745 O O . MET A 1 96 ? 8.514 -7.545 -7.596 1.00 93.69 96 MET A O 1
ATOM 749 N N . LEU A 1 97 ? 9.575 -6.042 -8.899 1.00 92.88 97 LEU A N 1
ATOM 750 C CA . LEU A 1 97 ? 9.259 -4.882 -8.069 1.00 92.88 97 LEU A CA 1
ATOM 751 C C . LEU A 1 97 ? 7.753 -4.599 -8.068 1.00 92.88 97 LEU A C 1
ATOM 753 O O . LEU A 1 97 ? 7.169 -4.448 -6.995 1.00 92.88 97 LEU A O 1
ATOM 757 N N . ALA A 1 98 ? 7.108 -4.602 -9.239 1.00 93.12 98 ALA A N 1
ATOM 758 C CA . ALA A 1 98 ? 5.657 -4.455 -9.362 1.00 93.12 98 ALA A CA 1
ATOM 759 C C . ALA A 1 98 ? 4.907 -5.550 -8.589 1.00 93.12 98 ALA A C 1
ATOM 761 O O . ALA A 1 98 ? 3.985 -5.256 -7.826 1.00 93.12 98 ALA A O 1
ATOM 762 N N . GLY A 1 99 ? 5.346 -6.806 -8.704 1.00 93.94 99 GLY A N 1
ATOM 763 C CA . GLY A 1 99 ? 4.783 -7.919 -7.942 1.00 93.94 99 GLY A CA 1
ATOM 764 C C . GLY A 1 99 ? 4.954 -7.759 -6.427 1.00 93.94 99 GLY A C 1
ATOM 765 O O . GLY A 1 99 ? 4.018 -8.004 -5.665 1.00 93.94 99 GLY A O 1
ATOM 766 N N . SER A 1 100 ? 6.128 -7.312 -5.975 1.00 94.38 100 SER A N 1
ATOM 767 C CA . SER A 1 100 ? 6.412 -7.077 -4.552 1.00 94.38 100 SER A CA 1
ATOM 768 C C . SER A 1 100 ? 5.588 -5.925 -3.982 1.00 94.38 100 SER A C 1
ATOM 770 O O . SER A 1 100 ? 5.028 -6.051 -2.893 1.00 94.38 100 SER A O 1
ATOM 772 N N . PHE A 1 101 ? 5.447 -4.840 -4.742 1.00 92.94 101 PHE A N 1
ATOM 773 C CA . PHE A 1 101 ? 4.594 -3.715 -4.382 1.00 92.94 101 PHE A CA 1
ATOM 774 C C . PHE A 1 101 ? 3.117 -4.131 -4.294 1.00 92.94 101 PHE A C 1
ATOM 776 O O . PHE A 1 101 ? 2.450 -3.828 -3.309 1.00 92.94 101 PHE A O 1
ATOM 783 N N . ASN A 1 102 ? 2.616 -4.907 -5.260 1.00 93.19 102 ASN A N 1
ATOM 784 C CA . ASN A 1 102 ? 1.239 -5.409 -5.234 1.00 93.19 102 ASN A CA 1
ATOM 785 C C . ASN A 1 102 ? 0.953 -6.309 -4.020 1.00 93.19 102 ASN A C 1
ATOM 787 O O . ASN A 1 102 ? -0.148 -6.251 -3.470 1.00 93.19 102 ASN A O 1
ATOM 791 N N . ARG A 1 103 ? 1.927 -7.122 -3.582 1.00 94.75 103 ARG A N 1
ATOM 792 C CA . ARG A 1 103 ? 1.807 -7.900 -2.335 1.00 94.75 103 ARG A CA 1
ATOM 793 C C . ARG A 1 103 ? 1.686 -6.987 -1.118 1.00 94.75 103 ARG A C 1
ATOM 795 O O . ARG A 1 103 ? 0.748 -7.146 -0.346 1.00 94.75 103 ARG A O 1
ATOM 802 N N . MET A 1 104 ? 2.571 -5.995 -1.002 1.00 92.75 104 MET A N 1
ATOM 803 C CA . MET A 1 104 ? 2.529 -5.008 0.081 1.00 92.75 104 MET A CA 1
ATOM 804 C C . MET A 1 104 ? 1.189 -4.261 0.125 1.00 92.75 104 MET A C 1
ATOM 806 O O . MET A 1 104 ? 0.589 -4.146 1.191 1.00 92.75 104 MET A O 1
ATOM 810 N N . ALA A 1 105 ? 0.692 -3.800 -1.027 1.00 91.81 105 ALA A N 1
ATOM 811 C CA . ALA A 1 105 ? -0.603 -3.129 -1.126 1.00 91.81 105 ALA A CA 1
ATOM 812 C C . ALA A 1 105 ? -1.754 -4.039 -0.658 1.00 91.81 105 ALA A C 1
ATOM 814 O O . ALA A 1 105 ? -2.616 -3.605 0.104 1.00 91.81 105 ALA A O 1
ATOM 815 N N . GLY A 1 106 ? -1.735 -5.319 -1.046 1.00 93.00 106 GLY A N 1
ATOM 816 C CA . GLY A 1 106 ? -2.726 -6.299 -0.596 1.00 93.00 106 GLY A CA 1
ATOM 817 C C . GLY A 1 106 ? -2.672 -6.588 0.907 1.00 93.00 106 GLY A C 1
ATOM 818 O O . GLY A 1 106 ? -3.714 -6.767 1.538 1.00 93.00 106 GLY A O 1
ATOM 819 N N . ASP A 1 107 ? -1.484 -6.613 1.506 1.00 93.12 107 ASP A N 1
ATOM 820 C CA . ASP A 1 107 ? -1.338 -6.805 2.952 1.00 93.12 107 ASP A CA 1
ATOM 821 C C . ASP A 1 107 ? -1.807 -5.573 3.737 1.00 93.12 107 ASP A C 1
ATOM 823 O O . ASP A 1 107 ? -2.464 -5.708 4.774 1.00 93.12 107 ASP A O 1
ATOM 827 N N . LEU A 1 108 ? -1.560 -4.370 3.210 1.00 91.31 108 LEU A N 1
ATOM 828 C CA . LEU A 1 108 ? -2.068 -3.128 3.787 1.00 91.31 108 LEU A CA 1
ATOM 829 C C . LEU A 1 108 ? -3.604 -3.059 3.729 1.00 91.31 108 LEU A C 1
ATOM 831 O O . LEU A 1 108 ? -4.235 -2.715 4.727 1.00 91.31 108 LEU A O 1
ATOM 835 N N . GLU A 1 109 ? -4.209 -3.459 2.607 1.00 91.06 109 GLU A N 1
ATOM 836 C CA . GLU A 1 109 ? -5.668 -3.535 2.432 1.00 91.06 109 GLU A CA 1
ATOM 837 C C . GLU A 1 109 ? -6.307 -4.505 3.443 1.00 91.06 109 GLU A C 1
ATOM 839 O O . GLU A 1 109 ? -7.285 -4.170 4.119 1.00 91.06 109 GLU A O 1
ATOM 844 N N . LYS A 1 110 ? -5.707 -5.688 3.637 1.00 92.44 110 LYS A N 1
ATOM 845 C CA . LYS A 1 110 ? -6.145 -6.656 4.660 1.00 92.44 110 LYS A CA 1
ATOM 846 C C . LYS A 1 110 ? -6.004 -6.113 6.080 1.00 92.44 110 LYS A C 1
ATOM 848 O O . LYS A 1 110 ? -6.889 -6.343 6.911 1.00 92.44 110 LYS A O 1
ATOM 853 N N . SER A 1 111 ? -4.905 -5.416 6.369 1.00 92.88 111 SER A N 1
ATOM 854 C CA . SER A 1 111 ? -4.659 -4.809 7.679 1.00 92.88 111 SER A CA 1
ATOM 855 C C . SER A 1 111 ? -5.711 -3.745 7.994 1.00 92.88 111 SER A C 1
ATOM 857 O O . SER A 1 111 ? -6.366 -3.821 9.035 1.00 92.88 111 SER A O 1
ATOM 859 N N . GLN A 1 112 ? -5.981 -2.829 7.057 1.00 91.06 112 GLN A N 1
ATOM 860 C CA . GLN A 1 112 ? -7.048 -1.838 7.213 1.00 91.06 112 GLN A CA 1
ATOM 861 C C . GLN A 1 112 ? -8.420 -2.490 7.416 1.00 91.06 112 GLN A C 1
ATOM 863 O O . GLN A 1 112 ? -9.165 -2.098 8.316 1.00 91.06 112 GLN A O 1
ATOM 868 N N . GLY A 1 113 ? -8.751 -3.515 6.624 1.00 91.56 113 GLY A N 1
ATOM 869 C CA . GLY A 1 113 ? -10.005 -4.251 6.777 1.00 91.56 113 GLY A CA 1
ATOM 870 C C . GLY A 1 113 ? -10.144 -4.915 8.152 1.00 91.56 113 GLY A C 1
ATOM 871 O O . GLY A 1 113 ? -11.226 -4.902 8.740 1.00 91.56 113 GLY A O 1
ATOM 872 N N . SER A 1 114 ? -9.050 -5.447 8.699 1.00 94.88 114 SER A N 1
ATOM 873 C CA . SER A 1 114 ? -9.029 -6.056 10.035 1.00 94.88 114 SER A CA 1
ATOM 874 C C . SER A 1 114 ? -9.175 -5.010 11.141 1.00 94.88 114 SER A C 1
ATOM 876 O O . SER A 1 114 ? -9.966 -5.205 12.063 1.00 94.88 114 SER A O 1
ATOM 878 N N . LEU A 1 115 ? -8.490 -3.868 11.018 1.00 93.81 115 LEU A N 1
ATOM 879 C CA . LEU A 1 115 ? -8.624 -2.743 11.949 1.00 93.81 115 LEU A CA 1
ATOM 880 C C . LEU A 1 115 ? -10.046 -2.178 11.963 1.00 93.81 115 LEU A C 1
ATOM 882 O O . LEU A 1 115 ? -10.577 -1.879 13.031 1.00 93.81 115 LEU A O 1
ATOM 886 N N . LYS A 1 116 ? -10.688 -2.070 10.794 1.00 93.31 116 LYS A N 1
ATOM 887 C CA . LYS A 1 116 ? -12.084 -1.633 10.693 1.00 93.31 116 LYS A CA 1
ATOM 888 C C . LYS A 1 116 ? -13.020 -2.585 11.440 1.00 93.31 116 LYS A C 1
ATOM 890 O O . LYS A 1 116 ? -13.804 -2.127 12.262 1.00 93.31 116 LYS A O 1
ATOM 895 N N . LYS A 1 117 ? -12.881 -3.899 11.231 1.00 95.94 117 LYS A N 1
ATOM 896 C CA . LYS A 1 117 ? -13.671 -4.910 11.957 1.00 95.94 117 LYS A CA 1
ATOM 897 C C . LYS A 1 117 ? -13.458 -4.838 13.468 1.00 95.94 117 LYS A C 1
ATOM 899 O O . LYS A 1 117 ? -14.433 -4.795 14.206 1.00 95.94 117 LYS A O 1
ATOM 904 N N . ALA A 1 118 ? -12.207 -4.757 13.923 1.00 95.56 118 ALA A N 1
ATOM 905 C CA . ALA A 1 118 ? -11.893 -4.637 15.347 1.00 95.56 118 ALA A CA 1
ATOM 906 C C . ALA A 1 118 ? -12.495 -3.362 15.964 1.00 95.56 118 ALA A C 1
ATOM 908 O O . ALA A 1 118 ? -13.010 -3.392 17.080 1.00 95.56 118 ALA A O 1
ATOM 909 N N . ARG A 1 119 ? -12.478 -2.244 15.226 1.00 96.56 119 ARG A N 1
ATOM 910 C CA . ARG A 1 119 ? -13.119 -0.992 15.645 1.00 96.56 119 ARG A CA 1
ATOM 911 C C . ARG A 1 119 ? -14.638 -1.133 15.753 1.00 96.56 119 ARG A C 1
ATOM 913 O O . ARG A 1 119 ? -15.211 -0.664 16.734 1.00 96.56 119 ARG A O 1
ATOM 920 N N . ASP A 1 120 ? -15.276 -1.759 14.769 1.00 97.00 120 ASP A N 1
ATOM 921 C CA . ASP A 1 120 ? -16.726 -1.976 14.760 1.00 97.00 120 ASP A CA 1
ATOM 922 C C . ASP A 1 120 ? -17.153 -2.909 15.905 1.00 97.00 120 ASP A C 1
ATOM 924 O O . ASP A 1 120 ? -18.139 -2.646 16.598 1.00 97.00 120 ASP A O 1
ATOM 928 N N . GLU A 1 121 ? -16.370 -3.957 16.171 1.00 97.44 121 GLU A N 1
ATOM 929 C CA . GLU A 1 121 ? -16.564 -4.832 17.326 1.00 97.44 121 GLU A CA 1
ATOM 930 C C . GLU A 1 121 ? -16.416 -4.062 18.638 1.00 97.44 121 GLU A C 1
ATOM 932 O O . GLU A 1 121 ? -17.318 -4.120 19.472 1.00 97.44 121 GLU A O 1
ATOM 937 N N . LEU A 1 122 ? -15.338 -3.291 18.812 1.00 97.50 122 LEU A N 1
ATOM 938 C CA . LEU A 1 122 ? -15.117 -2.499 20.022 1.00 97.50 122 LEU A CA 1
ATOM 939 C C . LEU A 1 122 ? -16.265 -1.516 20.274 1.00 97.50 122 LEU A C 1
ATOM 941 O O . LEU A 1 122 ? -16.708 -1.369 21.410 1.00 97.50 122 LEU A O 1
ATOM 945 N N . LYS A 1 123 ? -16.786 -0.887 19.215 1.00 97.19 123 LYS A N 1
ATOM 946 C CA . LYS A 1 123 ? -17.947 0.000 19.310 1.00 97.19 123 LYS A CA 1
ATOM 947 C C . LYS A 1 123 ? -19.184 -0.746 19.815 1.00 97.19 123 LYS A C 1
ATOM 949 O O . LYS A 1 123 ? -19.813 -0.291 20.764 1.00 97.19 123 LYS A O 1
ATOM 954 N N . ARG A 1 124 ? -19.486 -1.917 19.245 1.00 96.69 124 ARG A N 1
ATOM 955 C CA . ARG A 1 124 ? -20.619 -2.753 19.676 1.00 96.69 124 ARG A CA 1
ATOM 956 C C . ARG A 1 124 ? -20.482 -3.199 21.134 1.00 96.69 124 ARG A C 1
ATOM 958 O O . ARG A 1 124 ? -21.458 -3.207 21.874 1.00 96.69 124 ARG A O 1
ATOM 965 N N . TRP A 1 125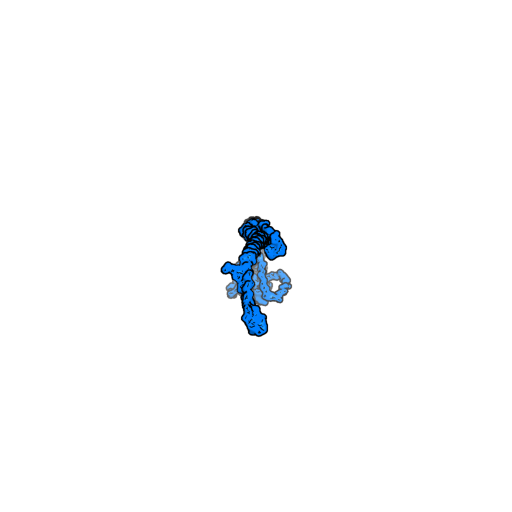 ? -19.275 -3.582 21.548 1.00 95.69 125 TRP A N 1
ATOM 966 C CA . TRP A 1 125 ? -18.992 -3.934 22.941 1.00 95.69 125 TRP A CA 1
ATOM 967 C C . TRP A 1 125 ? -19.142 -2.732 23.878 1.00 95.69 125 TRP A C 1
ATOM 969 O O . TRP A 1 125 ? -19.649 -2.903 24.981 1.00 95.69 125 TRP A O 1
ATOM 979 N N . GLY A 1 126 ? -18.739 -1.536 23.441 1.00 97.19 126 GLY A N 1
ATOM 980 C CA . GLY A 1 126 ? -18.943 -0.291 24.180 1.00 97.19 126 GLY A CA 1
ATOM 981 C C . GLY A 1 126 ? -20.424 0.003 24.420 1.00 97.19 126 GLY A C 1
ATOM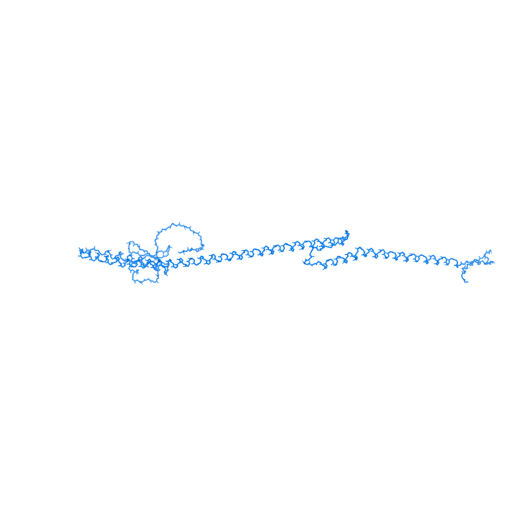 982 O O . GLY A 1 126 ? -20.818 0.190 25.566 1.00 97.19 126 GLY A O 1
ATOM 983 N N . GLU A 1 127 ? -21.245 -0.051 23.368 1.00 97.00 127 GLU A N 1
ATOM 984 C CA . GLU A 1 127 ? -22.702 0.149 23.451 1.00 97.00 127 GLU A CA 1
ATOM 985 C C . GLU A 1 127 ? -23.369 -0.884 24.380 1.00 97.00 127 GLU A C 1
ATOM 987 O O . GLU A 1 127 ? -24.202 -0.546 25.220 1.00 97.00 127 GLU A O 1
ATOM 992 N N . GLU A 1 128 ? -22.965 -2.151 24.279 1.00 97.31 128 GLU A N 1
ATOM 993 C CA . GLU A 1 128 ? -23.493 -3.223 25.127 1.00 97.31 128 GLU A CA 1
ATOM 994 C C . GLU A 1 128 ? -23.066 -3.083 26.596 1.00 97.31 128 GLU A C 1
ATOM 996 O O . GLU A 1 128 ? -23.851 -3.360 27.507 1.00 97.31 128 GLU A O 1
ATOM 1001 N N . LEU A 1 129 ? -21.825 -2.662 26.849 1.00 97.00 129 LEU A N 1
ATOM 1002 C CA . LEU A 1 129 ? -21.337 -2.429 28.204 1.00 97.00 129 LEU A CA 1
ATOM 1003 C C . LEU A 1 129 ? -22.060 -1.244 28.841 1.00 97.00 129 LEU A C 1
ATOM 1005 O O . LEU A 1 129 ? -22.467 -1.339 29.995 1.00 97.00 129 LEU A O 1
ATOM 1009 N N . GLU A 1 130 ? -22.261 -0.164 28.091 1.00 97.12 130 GLU A N 1
ATOM 1010 C CA . GLU A 1 130 ? -22.998 1.007 28.556 1.00 97.12 130 GLU A CA 1
ATOM 1011 C C . GLU A 1 130 ? -24.443 0.646 28.920 1.00 97.12 130 GLU A C 1
ATOM 1013 O O . GLU A 1 130 ? -24.899 0.983 30.014 1.00 97.12 130 GLU A O 1
ATOM 1018 N N . ARG A 1 131 ? -25.123 -0.148 28.082 1.00 97.38 131 ARG A N 1
ATOM 1019 C CA . ARG A 1 131 ? -26.457 -0.689 28.387 1.00 97.38 131 ARG A CA 1
ATOM 1020 C C . ARG A 1 131 ? -26.463 -1.490 29.692 1.00 97.38 131 ARG A C 1
ATOM 1022 O O . ARG A 1 131 ? -27.305 -1.259 30.555 1.00 97.38 131 ARG A O 1
ATOM 1029 N N . LYS A 1 132 ? -25.506 -2.407 29.870 1.00 96.75 132 LYS A N 1
ATOM 1030 C CA . LYS A 1 132 ? -25.399 -3.213 31.100 1.00 96.75 132 LYS A CA 1
ATOM 1031 C C . LYS A 1 132 ? -25.103 -2.372 32.335 1.00 96.75 132 LYS A C 1
ATOM 1033 O O . LYS A 1 132 ? -25.625 -2.676 33.404 1.00 96.75 132 LYS A O 1
ATOM 1038 N N . VAL A 1 133 ? -24.257 -1.352 32.206 1.00 97.62 133 VAL A N 1
ATOM 1039 C CA . VAL A 1 133 ? -23.964 -0.423 33.301 1.00 97.62 133 VAL A CA 1
ATOM 1040 C C . VAL A 1 133 ? -25.239 0.311 33.699 1.00 97.62 133 VAL A C 1
ATOM 1042 O O . VAL A 1 133 ? -25.570 0.308 34.877 1.00 97.62 133 VAL A O 1
ATOM 1045 N N . GLN A 1 134 ? -26.001 0.846 32.742 1.00 96.88 134 GLN A N 1
ATOM 1046 C CA . GLN A 1 134 ? -27.275 1.513 33.026 1.00 96.88 134 GLN A CA 1
ATOM 1047 C C . GLN A 1 134 ? -28.280 0.581 33.719 1.00 96.88 134 GLN A C 1
ATOM 1049 O O . GLN A 1 134 ? -28.860 0.959 34.735 1.00 96.88 134 GLN A O 1
ATOM 1054 N N . GLU A 1 135 ? -28.443 -0.651 33.228 1.00 96.75 135 GLU A N 1
ATOM 1055 C CA . GLU A 1 135 ? -29.338 -1.646 33.836 1.00 96.75 135 GLU A CA 1
ATOM 1056 C C . GLU A 1 135 ? -28.936 -1.986 35.274 1.00 96.75 135 GLU A C 1
ATOM 1058 O O . GLU A 1 135 ? -29.779 -2.010 36.170 1.00 96.75 135 GLU A O 1
ATOM 1063 N N . ARG A 1 136 ? -27.640 -2.216 35.516 1.00 95.19 136 ARG A N 1
ATOM 1064 C CA . ARG A 1 136 ? -27.135 -2.535 36.856 1.00 95.19 136 ARG A CA 1
ATOM 1065 C C . ARG A 1 136 ? -27.208 -1.350 37.804 1.00 95.19 136 ARG A C 1
ATOM 1067 O O . ARG A 1 136 ? -27.516 -1.553 38.973 1.00 95.19 136 ARG A O 1
ATOM 1074 N N . THR A 1 137 ? -26.945 -0.138 37.328 1.00 96.12 137 THR A N 1
ATOM 1075 C CA . THR A 1 137 ? -27.097 1.069 38.142 1.00 96.12 137 THR A CA 1
ATOM 1076 C C . THR A 1 137 ? -28.555 1.253 38.558 1.00 96.12 137 THR A C 1
ATOM 1078 O O . THR A 1 137 ? -28.810 1.438 39.743 1.00 96.12 137 THR A O 1
ATOM 1081 N N . ALA A 1 138 ? -29.511 1.083 37.638 1.00 96.25 138 ALA A N 1
ATOM 1082 C CA . ALA A 1 138 ? -30.937 1.151 37.962 1.00 96.25 138 ALA A CA 1
ATOM 1083 C C . ALA A 1 138 ? -31.370 0.063 38.968 1.00 96.25 138 ALA A C 1
ATOM 1085 O O . ALA A 1 138 ? -32.105 0.343 39.913 1.00 96.25 138 ALA A O 1
ATOM 1086 N N . GLU A 1 139 ? -30.880 -1.172 38.813 1.00 96.81 139 GLU A N 1
ATOM 1087 C CA . GLU A 1 139 ? -31.147 -2.267 39.758 1.00 96.81 139 GLU A CA 1
ATOM 1088 C C . GLU A 1 139 ? -30.574 -1.979 41.156 1.00 96.81 139 GLU A C 1
ATOM 1090 O O . GLU A 1 139 ? -31.230 -2.237 42.168 1.00 96.81 139 GLU A O 1
ATOM 1095 N N . LEU A 1 140 ? -29.351 -1.445 41.229 1.00 95.81 140 LEU A N 1
ATOM 1096 C CA . LEU A 1 140 ? -28.717 -1.077 42.495 1.00 95.81 140 LEU A CA 1
ATOM 1097 C C . LEU A 1 140 ? -29.452 0.072 43.183 1.00 95.81 140 LEU A C 1
ATOM 1099 O O . LEU A 1 140 ? -29.645 0.016 44.395 1.00 95.81 140 LEU A O 1
ATOM 1103 N N . GLU A 1 141 ? -29.893 1.079 42.430 1.00 95.81 141 GLU A N 1
ATOM 1104 C CA . GLU A 1 141 ? -30.713 2.172 42.957 1.00 95.81 141 GLU A CA 1
ATOM 1105 C C . GLU A 1 141 ? -32.034 1.648 43.528 1.00 95.81 141 GLU A C 1
ATOM 1107 O O . GLU A 1 141 ? -32.395 1.999 44.653 1.00 95.81 141 GLU A O 1
ATOM 1112 N N . GLN A 1 142 ? -32.710 0.743 42.812 1.00 96.31 142 GLN A N 1
ATOM 1113 C CA . GLN A 1 142 ? -33.946 0.122 43.285 1.00 96.31 142 GLN A CA 1
ATOM 1114 C C . GLN A 1 142 ? -33.726 -0.669 44.584 1.00 96.31 142 GLN A C 1
ATOM 1116 O O . GLN A 1 142 ? -34.471 -0.495 45.549 1.00 96.31 142 GLN A O 1
ATOM 1121 N N . ARG A 1 143 ? -32.687 -1.512 44.647 1.00 93.06 143 ARG A N 1
ATOM 1122 C CA . ARG A 1 143 ? -32.364 -2.270 45.870 1.00 93.06 143 ARG A CA 1
ATOM 1123 C C . ARG A 1 143 ? -31.959 -1.365 47.026 1.00 93.06 143 ARG A C 1
ATOM 1125 O O . ARG A 1 143 ? -32.288 -1.660 48.171 1.00 93.06 143 ARG A O 1
ATOM 1132 N N . GLY A 1 144 ? -31.250 -0.275 46.739 1.00 95.69 144 GLY A N 1
ATOM 1133 C CA . GLY A 1 144 ? -30.899 0.732 47.736 1.00 95.69 144 GLY A CA 1
ATOM 1134 C C . GLY A 1 144 ? -32.140 1.369 48.361 1.00 95.69 144 GLY A C 1
ATOM 1135 O O . GLY A 1 144 ? -32.205 1.508 49.582 1.00 95.69 144 GLY A O 1
ATOM 1136 N N . GLN A 1 145 ? -33.147 1.688 47.542 1.00 95.25 145 GLN A N 1
ATOM 1137 C CA . GLN A 1 145 ? -34.436 2.202 48.014 1.00 95.25 145 GLN A CA 1
ATOM 1138 C C . GLN A 1 145 ? -35.184 1.164 48.861 1.00 95.25 145 GLN A C 1
ATOM 1140 O O . GLN A 1 145 ? -35.567 1.469 49.988 1.00 95.25 145 GLN A O 1
ATOM 1145 N N . GLU A 1 146 ? -35.314 -0.075 48.381 1.00 95.75 146 GLU A N 1
ATOM 1146 C CA . GLU A 1 146 ? -36.003 -1.156 49.103 1.00 95.75 146 GLU A CA 1
ATOM 1147 C C . GLU A 1 146 ? -35.354 -1.460 50.465 1.00 95.75 146 GLU A C 1
ATOM 1149 O O . GLU A 1 146 ? -36.039 -1.625 51.481 1.00 95.75 146 GLU A O 1
ATOM 1154 N N . LEU A 1 147 ? -34.019 -1.490 50.515 1.00 94.00 147 LEU A N 1
ATOM 1155 C CA . LEU A 1 147 ? -33.280 -1.694 51.757 1.00 94.00 147 LEU A CA 1
ATOM 1156 C C . LEU A 1 147 ? -33.496 -0.533 52.735 1.00 94.00 147 LEU A C 1
ATOM 1158 O O . LEU A 1 147 ? -33.691 -0.764 53.929 1.00 94.00 147 LEU A O 1
ATOM 1162 N N . SER A 1 148 ? -33.502 0.707 52.238 1.00 94.50 148 SER A N 1
ATOM 1163 C CA . SER A 1 148 ? -33.795 1.888 53.052 1.00 94.50 148 SER A CA 1
ATOM 1164 C C . SER A 1 148 ? -35.209 1.833 53.636 1.00 94.50 148 SER A C 1
ATOM 1166 O O . SER A 1 148 ? -35.385 2.087 54.826 1.00 94.50 148 SER A O 1
ATOM 1168 N N . GLU A 1 149 ? -36.213 1.470 52.836 1.00 94.81 149 GLU A N 1
ATOM 1169 C CA . GLU A 1 149 ? -37.598 1.319 53.303 1.00 94.81 149 GLU A CA 1
ATOM 1170 C C . GLU A 1 149 ? -37.727 0.216 54.360 1.00 94.81 149 GLU A C 1
ATOM 1172 O O . GLU A 1 149 ? -38.386 0.392 55.388 1.00 94.81 149 GLU A O 1
ATOM 1177 N N . THR A 1 150 ? -37.057 -0.914 54.137 1.00 92.06 150 THR A N 1
ATOM 1178 C CA . THR A 1 150 ? -37.061 -2.042 55.074 1.00 92.06 150 THR A CA 1
ATOM 1179 C C . THR A 1 150 ? -36.397 -1.673 56.400 1.00 92.06 150 THR A C 1
ATOM 1181 O O . THR A 1 150 ? -36.933 -2.014 57.455 1.00 92.06 150 THR A O 1
ATOM 1184 N N . ASN A 1 151 ? -35.280 -0.939 56.369 1.00 92.31 151 ASN A N 1
ATOM 1185 C CA . ASN A 1 151 ? -34.611 -0.446 57.574 1.00 92.31 151 ASN A CA 1
ATOM 1186 C C . ASN A 1 151 ? -35.509 0.498 58.378 1.00 92.31 151 ASN A C 1
ATOM 1188 O O . ASN A 1 151 ? -35.681 0.283 59.576 1.00 92.31 151 ASN A O 1
ATOM 1192 N N . VAL A 1 152 ? -36.149 1.476 57.725 1.00 94.62 152 VAL A N 1
ATOM 1193 C CA . VAL A 1 152 ? -37.102 2.383 58.393 1.00 94.62 152 VAL A CA 1
ATOM 1194 C C . VAL A 1 152 ? -38.221 1.586 59.066 1.00 94.62 152 VAL A C 1
ATOM 1196 O O . VAL A 1 152 ? -38.535 1.798 60.237 1.00 94.62 152 VAL A O 1
ATOM 1199 N N . ARG A 1 153 ? -38.787 0.597 58.366 1.00 90.88 153 ARG A N 1
ATOM 1200 C CA . ARG A 1 153 ? -39.845 -0.258 58.917 1.00 90.88 153 ARG A CA 1
ATOM 1201 C C . ARG A 1 153 ? -39.365 -1.110 60.095 1.00 90.88 153 ARG A C 1
ATOM 1203 O O . ARG A 1 153 ? -40.118 -1.335 61.046 1.00 90.88 153 ARG A O 1
ATOM 1210 N N . LEU A 1 154 ? -38.131 -1.606 60.040 1.00 91.06 154 LEU A N 1
ATOM 1211 C CA . LEU A 1 154 ? -37.526 -2.381 61.119 1.00 91.06 154 LEU A CA 1
ATOM 1212 C C . LEU A 1 154 ? -37.303 -1.514 62.364 1.00 91.06 154 LEU A C 1
ATOM 1214 O O . LEU A 1 154 ? -37.620 -1.953 63.471 1.00 91.06 154 LEU A O 1
ATOM 1218 N N . GLU A 1 155 ? -36.824 -0.281 62.189 1.00 92.06 155 GLU A N 1
ATOM 1219 C CA . GLU A 1 155 ? -36.664 0.696 63.270 1.00 92.06 155 GLU A CA 1
ATOM 1220 C C . GLU A 1 155 ? -38.005 1.026 63.936 1.00 92.06 155 GLU A C 1
ATOM 1222 O O . GLU A 1 155 ? -38.106 1.009 65.167 1.00 92.06 155 GLU A O 1
ATOM 1227 N N . GLU A 1 156 ? -39.066 1.239 63.152 1.00 92.88 156 GLU A N 1
ATOM 1228 C CA . GLU A 1 156 ? -40.419 1.454 63.678 1.00 92.88 156 GLU A CA 1
ATOM 1229 C C . GLU A 1 156 ? -40.923 0.252 64.490 1.00 92.88 156 GLU A C 1
ATOM 1231 O O . GLU A 1 156 ? -41.439 0.418 65.600 1.00 92.88 156 GLU A O 1
ATOM 1236 N N . MET A 1 157 ? -40.738 -0.973 63.986 1.00 86.88 157 MET A N 1
ATOM 1237 C CA . MET A 1 157 ? -41.111 -2.184 64.723 1.00 86.88 157 MET A CA 1
ATOM 1238 C C . MET A 1 157 ? -40.294 -2.362 66.001 1.00 86.88 157 MET A C 1
ATOM 1240 O O . MET A 1 157 ? -40.853 -2.732 67.035 1.00 86.88 157 MET A O 1
ATOM 1244 N N . SER A 1 158 ? -38.991 -2.088 65.948 1.00 86.94 158 SER A N 1
ATOM 1245 C CA . SER A 1 158 ? -38.110 -2.129 67.115 1.00 86.94 158 SER A CA 1
ATOM 1246 C C . SER A 1 158 ? -38.586 -1.141 68.179 1.00 86.94 158 SER A C 1
ATOM 1248 O O . SER A 1 158 ? -38.768 -1.507 69.343 1.00 86.94 158 SER A O 1
ATOM 1250 N N . ARG A 1 159 ? -38.928 0.087 67.771 1.00 90.44 159 ARG A N 1
ATOM 1251 C CA . ARG A 1 159 ? -39.502 1.102 68.657 1.00 90.44 159 ARG A CA 1
ATOM 1252 C C . ARG A 1 159 ? -40.829 0.650 69.268 1.00 90.44 159 ARG A C 1
ATOM 1254 O O . ARG A 1 159 ? -41.005 0.776 70.480 1.00 90.44 159 ARG A O 1
ATOM 1261 N N . HIS A 1 160 ? -41.748 0.095 68.475 1.00 87.69 160 HIS A N 1
ATOM 1262 C CA . HIS A 1 160 ? -43.019 -0.438 68.980 1.00 87.69 160 HIS A CA 1
ATOM 1263 C C . HIS A 1 160 ? -42.822 -1.610 69.946 1.00 87.69 160 HIS A C 1
ATOM 1265 O O . HIS A 1 160 ? -43.501 -1.667 70.972 1.00 87.69 160 HIS A O 1
ATOM 1271 N N . LYS A 1 161 ? -41.873 -2.511 69.669 1.00 85.25 161 LYS A N 1
ATOM 1272 C CA . LYS A 1 161 ? -41.507 -3.609 70.572 1.00 85.25 161 LYS A CA 1
ATOM 1273 C C . LYS A 1 161 ? -41.002 -3.064 71.906 1.00 85.25 161 LYS A C 1
ATOM 1275 O O . LYS A 1 161 ? -41.504 -3.476 72.949 1.00 85.25 161 LYS A O 1
ATOM 1280 N N . SER A 1 162 ? -40.073 -2.110 71.887 1.00 86.25 162 SER A N 1
ATOM 1281 C CA . SER A 1 162 ? -39.542 -1.480 73.102 1.00 86.25 162 SER A CA 1
ATOM 1282 C C . SER A 1 162 ? -40.634 -0.765 73.903 1.00 86.25 162 SER A C 1
ATOM 1284 O O . SER A 1 162 ? -40.733 -0.955 75.115 1.00 86.25 162 SER A O 1
ATOM 1286 N N . GLN A 1 163 ? -41.518 -0.017 73.233 1.00 85.06 163 GLN A N 1
ATOM 1287 C CA . GLN A 1 163 ? -42.670 0.640 73.859 1.00 85.06 163 GLN A CA 1
ATOM 1288 C C . GLN A 1 163 ? -43.627 -0.380 74.497 1.00 85.06 163 GLN A C 1
ATOM 1290 O O . GLN A 1 163 ? -44.069 -0.193 75.629 1.00 85.06 163 GLN A O 1
ATOM 1295 N N . PHE A 1 164 ? -43.934 -1.474 73.797 1.00 85.56 164 PHE A N 1
ATOM 1296 C CA . PHE A 1 164 ? -44.787 -2.542 74.308 1.00 85.56 164 PHE A CA 1
ATOM 1297 C C . PHE A 1 164 ? -44.177 -3.212 75.541 1.00 85.56 164 PHE A C 1
ATOM 1299 O O . PHE A 1 164 ? -44.869 -3.379 76.541 1.00 85.56 164 PHE A O 1
ATOM 1306 N N . LEU A 1 165 ? -42.885 -3.552 75.504 1.00 85.88 165 LEU A N 1
ATOM 1307 C CA . LEU A 1 165 ? -42.190 -4.163 76.638 1.00 85.88 165 LEU A CA 1
ATOM 1308 C C . LEU A 1 165 ? -42.137 -3.228 77.849 1.00 85.88 165 LEU A C 1
ATOM 1310 O O . LEU A 1 165 ? -42.345 -3.681 78.976 1.00 85.88 165 LEU A O 1
ATOM 1314 N N . ALA A 1 166 ? -41.916 -1.930 77.633 1.00 82.00 166 ALA A N 1
ATOM 1315 C CA . ALA A 1 166 ? -41.979 -0.928 78.692 1.00 82.00 166 ALA A CA 1
ATOM 1316 C C . ALA A 1 166 ? -43.391 -0.841 79.296 1.00 82.00 166 ALA A C 1
ATOM 1318 O O . ALA A 1 166 ? -43.544 -0.918 80.517 1.00 82.00 166 ALA A O 1
ATOM 1319 N N . ASN A 1 167 ? -44.424 -0.765 78.451 1.00 77.25 167 ASN A N 1
ATOM 1320 C CA . ASN A 1 167 ? -45.819 -0.718 78.886 1.00 77.25 167 ASN A CA 1
ATOM 1321 C C . ASN A 1 167 ? -46.207 -1.987 79.661 1.00 77.25 167 ASN A C 1
ATOM 1323 O O . ASN A 1 167 ? -46.709 -1.892 80.775 1.00 77.25 167 ASN A O 1
ATOM 1327 N N . MET A 1 168 ? -45.905 -3.176 79.133 1.00 82.06 168 MET A N 1
ATOM 1328 C CA . MET A 1 168 ? -46.152 -4.448 79.821 1.00 82.06 168 MET A CA 1
ATOM 1329 C C . MET A 1 168 ? -45.379 -4.549 81.132 1.00 82.06 168 MET A C 1
ATOM 1331 O O . MET A 1 168 ? -45.929 -5.013 82.124 1.00 82.06 168 MET A O 1
ATOM 1335 N N . SER A 1 169 ? -44.137 -4.064 81.191 1.00 81.56 169 SER A N 1
ATOM 1336 C CA . SER A 1 169 ? -43.374 -4.032 82.444 1.00 81.56 169 SER A CA 1
ATOM 1337 C C . SER A 1 169 ? -44.060 -3.174 83.507 1.00 81.56 169 SER A C 1
ATOM 1339 O O . SER A 1 169 ? -44.084 -3.552 84.678 1.00 81.56 169 SER A O 1
ATOM 1341 N N . HIS A 1 170 ? -44.640 -2.036 83.121 1.00 82.62 170 HIS A N 1
ATOM 1342 C CA . HIS A 1 170 ? -45.412 -1.185 84.027 1.00 82.62 170 HIS A CA 1
ATOM 1343 C C . HIS A 1 170 ? -46.738 -1.833 84.457 1.00 82.62 170 HIS A C 1
ATOM 1345 O O . HIS A 1 170 ? -47.054 -1.850 85.652 1.00 82.62 170 HIS A O 1
ATOM 1351 N N . GLU A 1 171 ? -47.467 -2.425 83.514 1.00 82.75 171 GLU A N 1
ATOM 1352 C CA . GLU A 1 171 ? -48.747 -3.098 83.761 1.00 82.75 171 GLU A CA 1
ATOM 1353 C C . GLU A 1 171 ? -48.597 -4.388 84.571 1.00 82.75 171 GLU A C 1
ATOM 1355 O O . GLU A 1 171 ? -49.503 -4.743 85.312 1.00 82.75 171 GLU A O 1
ATOM 1360 N N . LEU A 1 172 ? -47.455 -5.077 84.493 1.00 81.12 172 LEU A N 1
ATOM 1361 C CA . LEU A 1 172 ? -47.167 -6.272 85.294 1.00 81.12 172 LEU A CA 1
ATOM 1362 C C . LEU A 1 172 ? -46.619 -5.927 86.681 1.00 81.12 172 LEU A C 1
ATOM 1364 O O . LEU A 1 172 ? -46.928 -6.613 87.656 1.00 81.12 172 LEU A O 1
ATOM 1368 N N . ARG A 1 173 ? -45.840 -4.844 86.807 1.00 72.00 173 ARG A N 1
ATOM 1369 C CA . ARG A 1 173 ? -45.291 -4.398 88.097 1.00 72.00 173 ARG A CA 1
ATOM 1370 C C . ARG A 1 173 ? -46.397 -4.023 89.085 1.00 72.00 173 ARG A C 1
ATOM 1372 O O . ARG A 1 173 ? -46.281 -4.323 90.268 1.00 72.00 173 ARG A O 1
ATOM 1379 N N . THR A 1 174 ? -47.475 -3.407 88.613 1.00 76.25 174 THR A N 1
ATOM 1380 C CA . THR A 1 174 ? -48.601 -2.951 89.448 1.00 76.25 174 THR A CA 1
ATOM 1381 C C . THR A 1 174 ? -49.358 -4.093 90.160 1.00 76.25 174 THR A C 1
ATOM 1383 O O . THR A 1 174 ? -49.473 -4.055 91.392 1.00 76.25 174 THR A O 1
ATOM 1386 N N . PRO A 1 175 ? -49.839 -5.143 89.465 1.00 70.00 175 PRO A N 1
ATOM 1387 C CA . PRO A 1 175 ? -50.470 -6.289 90.104 1.00 70.00 175 PRO A CA 1
ATOM 1388 C C . PRO A 1 175 ? -49.458 -7.139 90.873 1.00 70.00 175 PRO A C 1
ATOM 1390 O O . PRO A 1 175 ? -49.785 -7.602 91.962 1.00 70.00 175 PRO A O 1
ATOM 1393 N N . LEU A 1 176 ? -48.222 -7.302 90.386 1.00 76.19 176 LEU A N 1
ATOM 1394 C CA . LEU A 1 176 ? -47.194 -8.064 91.101 1.00 76.19 176 LEU A CA 1
ATOM 1395 C C . LEU A 1 176 ? -46.853 -7.420 92.451 1.00 76.19 176 LEU A C 1
ATOM 1397 O O . LEU A 1 176 ? -46.817 -8.108 93.469 1.00 76.19 176 LEU A O 1
ATOM 1401 N N . ASN A 1 177 ? -46.695 -6.096 92.491 1.00 69.44 177 ASN A N 1
ATOM 1402 C CA . ASN A 1 177 ? -46.487 -5.359 93.737 1.00 69.44 177 ASN A CA 1
ATOM 1403 C C . ASN A 1 177 ? -47.697 -5.466 94.674 1.00 69.44 177 ASN A C 1
ATOM 1405 O O . ASN A 1 177 ? -47.523 -5.542 95.889 1.00 69.44 177 ASN A O 1
ATOM 1409 N N . SER A 1 178 ? -48.911 -5.527 94.124 1.00 72.75 178 SER A N 1
ATOM 1410 C CA . SER A 1 178 ? -50.136 -5.731 94.903 1.00 72.75 178 SER A CA 1
ATOM 1411 C C . SER A 1 178 ? -50.205 -7.142 95.504 1.00 72.75 178 SER A C 1
ATOM 1413 O O . SER A 1 178 ? -50.530 -7.286 96.679 1.00 72.75 178 SER A O 1
ATOM 1415 N N . ILE A 1 179 ? -49.828 -8.181 94.750 1.00 70.38 179 ILE A N 1
ATOM 1416 C CA . ILE A 1 179 ? -49.758 -9.576 95.221 1.00 70.38 179 ILE A CA 1
ATOM 1417 C C . ILE A 1 179 ? -48.660 -9.739 96.281 1.00 70.38 179 ILE A C 1
ATOM 1419 O O . ILE A 1 179 ? -48.905 -10.331 97.332 1.00 70.38 179 ILE A O 1
ATOM 1423 N N . ILE A 1 180 ? -47.473 -9.168 96.054 1.00 63.31 180 ILE A N 1
ATOM 1424 C CA . ILE A 1 180 ? -46.370 -9.166 97.028 1.00 63.31 180 ILE A CA 1
ATOM 1425 C C . ILE A 1 180 ? -46.777 -8.408 98.300 1.00 63.31 180 ILE A C 1
ATOM 1427 O O . ILE A 1 180 ? -46.529 -8.889 99.404 1.00 63.31 180 ILE A O 1
ATOM 1431 N N . GLY A 1 181 ? -47.467 -7.270 98.175 1.00 56.53 181 GLY A N 1
ATOM 1432 C CA . GLY A 1 181 ? -48.020 -6.533 99.315 1.00 56.53 181 GLY A CA 1
ATOM 1433 C C . GLY A 1 181 ? -49.047 -7.342 100.120 1.00 56.53 181 GLY A C 1
ATOM 1434 O O . GLY A 1 181 ? -49.035 -7.314 101.354 1.00 56.53 181 GLY A O 1
ATOM 1435 N N . TYR A 1 182 ? -49.887 -8.127 99.439 1.00 56.03 182 TYR A N 1
ATOM 1436 C CA . TYR A 1 182 ? -50.868 -9.022 100.066 1.00 56.03 182 TYR A CA 1
ATOM 1437 C C . TYR A 1 182 ? -50.218 -10.241 100.744 1.00 56.03 182 TYR A C 1
ATOM 1439 O O . TYR A 1 182 ? -50.703 -10.728 101.765 1.00 56.03 182 TYR A O 1
ATOM 1447 N N . HIS A 1 183 ? -49.101 -10.735 100.203 1.00 51.69 183 HIS A N 1
ATOM 1448 C CA . HIS A 1 183 ? -48.352 -11.855 100.775 1.00 51.69 183 HIS A CA 1
ATOM 1449 C C . HIS A 1 183 ? -47.497 -11.419 101.981 1.00 51.69 183 HIS A C 1
ATOM 1451 O O . HIS A 1 183 ? -47.477 -12.098 103.009 1.00 51.69 183 HIS A O 1
ATOM 1457 N N . ASN A 1 184 ? -46.874 -10.236 101.918 1.00 48.25 184 ASN A N 1
ATOM 1458 C CA . ASN A 1 184 ? -46.054 -9.677 103.002 1.00 48.25 184 ASN A CA 1
ATOM 1459 C C . ASN A 1 184 ? -46.858 -9.269 104.248 1.00 48.25 184 ASN A C 1
ATOM 1461 O O . ASN A 1 184 ? -46.283 -9.122 105.323 1.00 48.25 184 ASN A O 1
ATOM 1465 N N . THR A 1 185 ? -48.181 -9.120 104.140 1.00 50.12 185 THR A N 1
ATOM 1466 C CA . THR A 1 185 ? -49.064 -8.840 105.286 1.00 50.12 185 THR A CA 1
ATOM 1467 C C . THR A 1 185 ? -49.576 -10.100 105.997 1.00 50.12 185 THR A C 1
ATOM 1469 O O . THR A 1 185 ? -50.129 -9.983 107.089 1.00 50.12 185 THR A O 1
ATOM 1472 N N . ARG A 1 186 ? -49.368 -11.310 105.445 1.00 43.09 186 ARG A N 1
ATOM 1473 C CA . ARG A 1 186 ? -49.815 -12.583 106.057 1.00 43.09 186 ARG A CA 1
ATOM 1474 C C . ARG A 1 186 ? -48.708 -13.545 106.491 1.00 43.09 186 ARG A C 1
ATOM 1476 O O . ARG A 1 186 ? -49.023 -14.548 107.126 1.00 43.09 186 ARG A O 1
ATOM 1483 N N . LEU A 1 187 ? -47.438 -13.249 106.223 1.00 40.03 187 LEU A N 1
ATOM 1484 C CA . LEU A 1 187 ? -46.310 -14.068 106.679 1.00 40.03 187 LEU A CA 1
ATOM 1485 C C . LEU A 1 187 ? -45.284 -13.209 107.429 1.00 40.03 187 LEU A C 1
ATOM 1487 O O . LEU A 1 187 ? -44.476 -12.528 106.794 1.00 40.03 187 LEU A O 1
ATOM 1491 N N . PRO A 1 188 ? -45.270 -13.228 108.774 1.00 42.28 188 PRO A N 1
ATOM 1492 C CA . PRO A 1 188 ? -44.150 -12.681 109.514 1.00 42.28 188 PRO A CA 1
ATOM 1493 C C . PRO A 1 188 ? -42.936 -13.603 109.340 1.00 42.28 188 PRO A C 1
ATOM 1495 O O . PRO A 1 188 ? -42.992 -14.790 109.640 1.00 42.28 188 PRO A O 1
ATOM 1498 N N . GLN A 1 189 ? -41.835 -12.999 108.888 1.00 48.34 189 GLN A N 1
ATOM 1499 C CA . GLN A 1 189 ? -40.465 -13.521 108.897 1.00 48.34 189 GLN A CA 1
ATOM 1500 C C . GLN A 1 189 ? -40.184 -14.771 108.047 1.00 48.34 189 GLN A C 1
ATOM 1502 O O . GLN A 1 189 ? -40.363 -15.902 108.483 1.00 48.34 189 GLN A O 1
ATOM 1507 N N . ARG A 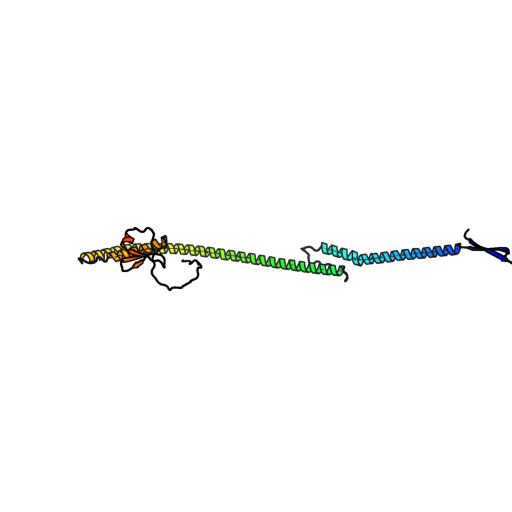1 190 ? -39.569 -14.529 106.879 1.00 38.81 190 ARG A N 1
ATOM 1508 C CA . ARG A 1 190 ? -38.278 -15.100 106.414 1.00 38.81 190 ARG A CA 1
ATOM 1509 C C . ARG A 1 190 ? -38.249 -15.220 104.891 1.00 38.81 190 ARG A C 1
ATOM 1511 O O . ARG A 1 190 ? -38.260 -16.318 104.357 1.00 38.81 190 ARG A O 1
ATOM 1518 N N . LEU A 1 191 ? -38.148 -14.100 104.184 1.00 39.28 191 LEU A N 1
ATOM 1519 C CA . LEU A 1 191 ? -37.695 -14.102 102.791 1.00 39.28 191 LEU A CA 1
ATOM 1520 C C . LEU A 1 191 ? -36.803 -12.881 102.562 1.00 39.28 191 LEU A C 1
ATOM 1522 O O . LEU A 1 191 ? -37.179 -11.915 101.909 1.00 39.28 191 LEU A O 1
ATOM 1526 N N . SER A 1 192 ? -35.589 -12.941 103.106 1.00 43.16 192 SER A N 1
ATOM 1527 C CA . SER A 1 192 ? -34.469 -12.073 102.722 1.00 43.16 192 SER A CA 1
ATOM 1528 C C . SER A 1 192 ? -33.890 -12.432 101.342 1.00 43.16 192 SER A C 1
ATOM 1530 O O . SER A 1 192 ? -32.784 -12.029 101.023 1.00 43.16 192 SER A O 1
ATOM 1532 N N . THR A 1 193 ? -34.610 -13.204 100.526 1.00 44.91 193 THR A N 1
ATOM 1533 C CA . THR A 1 193 ? -34.120 -13.790 99.267 1.00 44.91 193 THR A CA 1
ATOM 1534 C C . THR A 1 193 ? -34.913 -13.364 98.029 1.00 44.91 193 THR A C 1
ATOM 1536 O O . THR A 1 193 ? -34.538 -13.720 96.918 1.00 44.91 193 THR A O 1
ATOM 1539 N N . ALA A 1 194 ? -35.978 -12.565 98.172 1.00 46.38 194 ALA A N 1
ATOM 1540 C CA . ALA A 1 194 ? -36.739 -12.056 97.023 1.00 46.38 194 ALA A CA 1
ATOM 1541 C C . ALA A 1 194 ? -36.128 -10.786 96.392 1.00 46.38 194 ALA A C 1
ATOM 1543 O O . ALA A 1 194 ? -36.448 -10.451 95.254 1.00 46.38 194 ALA A O 1
ATOM 1544 N N . SER A 1 195 ? -35.227 -10.093 97.102 1.00 47.47 195 SER A N 1
ATOM 1545 C CA . SER A 1 195 ? -34.526 -8.918 96.562 1.00 47.47 195 SER A CA 1
ATOM 1546 C C . SER A 1 195 ? -33.494 -9.298 95.493 1.00 47.47 195 SER A C 1
ATOM 1548 O O . SER A 1 195 ? -33.298 -8.541 94.549 1.00 47.47 195 SER A O 1
ATOM 1550 N N . ASP A 1 196 ? -32.888 -10.486 95.584 1.00 45.69 196 ASP A N 1
ATOM 1551 C CA . ASP A 1 196 ? -31.811 -10.910 94.676 1.00 45.69 196 ASP A CA 1
ATOM 1552 C C . ASP A 1 196 ? -32.302 -11.201 93.247 1.00 45.69 196 ASP A C 1
ATOM 1554 O O . ASP A 1 196 ? -31.581 -10.978 92.271 1.00 45.69 196 ASP A O 1
ATOM 1558 N N . GLN A 1 197 ? -33.555 -11.636 93.079 1.00 41.41 197 GLN A N 1
ATOM 1559 C CA . GLN A 1 197 ? -34.110 -11.936 91.752 1.00 41.41 197 GLN A CA 1
ATOM 1560 C C . GLN A 1 197 ? -34.472 -10.671 90.959 1.00 41.41 197 GLN A C 1
ATOM 1562 O O . GLN A 1 197 ? -34.341 -10.660 89.733 1.00 41.41 197 GLN A O 1
ATOM 1567 N N . LEU A 1 198 ? -34.853 -9.583 91.641 1.00 42.56 198 LEU A N 1
ATOM 1568 C CA . LEU A 1 198 ? -35.122 -8.298 90.989 1.00 42.56 198 LEU A CA 1
ATOM 1569 C C . LEU A 1 198 ? -33.824 -7.633 90.502 1.00 42.56 198 LEU A C 1
ATOM 1571 O O . LEU A 1 198 ? -33.784 -7.125 89.380 1.00 42.56 198 LEU A O 1
ATOM 1575 N N . THR A 1 199 ? -32.747 -7.725 91.291 1.00 47.47 199 THR A N 1
ATOM 1576 C CA . THR A 1 199 ? -31.402 -7.272 90.898 1.00 47.47 199 THR A CA 1
ATOM 1577 C C . THR A 1 199 ? -30.904 -8.037 89.670 1.00 47.47 199 THR A C 1
ATOM 1579 O O . THR A 1 199 ? -30.333 -7.444 88.759 1.00 47.47 199 THR A O 1
ATOM 1582 N N . THR A 1 200 ? -31.187 -9.342 89.593 1.00 42.91 200 THR A N 1
ATOM 1583 C CA . THR A 1 200 ? -30.767 -10.203 88.473 1.00 42.91 200 THR A CA 1
ATOM 1584 C C . THR A 1 200 ? -31.434 -9.803 87.149 1.00 42.91 200 THR A C 1
ATOM 1586 O O . THR A 1 200 ? -30.768 -9.761 86.115 1.00 42.91 200 THR A O 1
ATOM 1589 N N . LEU A 1 201 ? -32.722 -9.439 87.162 1.00 40.28 201 LEU A N 1
ATOM 1590 C CA . LEU A 1 201 ? -33.432 -8.979 85.959 1.00 40.28 201 LEU A CA 1
ATOM 1591 C C . LEU A 1 201 ? -33.054 -7.548 85.542 1.00 40.28 201 LEU A C 1
ATOM 1593 O O . LEU A 1 201 ? -32.984 -7.259 84.349 1.00 40.28 201 LEU A O 1
ATOM 1597 N N . GLN A 1 202 ? -32.750 -6.663 86.496 1.00 45.19 202 GLN A N 1
ATOM 1598 C CA . GLN A 1 202 ? -32.224 -5.326 86.190 1.00 45.19 202 GLN A CA 1
ATOM 1599 C C . GLN A 1 202 ? -30.803 -5.387 85.600 1.00 45.19 202 GLN A C 1
ATOM 1601 O O . GLN A 1 202 ? -30.498 -4.642 84.671 1.00 45.19 202 GLN A O 1
ATOM 1606 N N . LEU A 1 203 ? -29.970 -6.327 86.061 1.00 46.19 203 LEU A N 1
ATOM 1607 C CA . LEU A 1 203 ? -28.644 -6.613 85.496 1.00 46.19 203 LEU A CA 1
ATOM 1608 C C . LEU A 1 203 ? -28.707 -7.177 84.071 1.00 46.19 203 LEU A C 1
ATOM 1610 O O . LEU A 1 203 ? -27.833 -6.875 83.264 1.00 46.19 203 LEU A O 1
ATOM 1614 N N . LEU A 1 204 ? -29.731 -7.969 83.742 1.00 41.97 204 LEU A N 1
ATOM 1615 C CA . LEU A 1 204 ? -29.944 -8.485 82.385 1.00 41.97 204 LEU A CA 1
ATOM 1616 C C . LEU A 1 204 ? -30.283 -7.370 81.387 1.00 41.97 204 LEU A C 1
ATOM 1618 O O . LEU A 1 204 ? -29.731 -7.359 80.293 1.00 41.97 204 LEU A O 1
ATOM 1622 N N . ASN A 1 205 ? -31.111 -6.399 81.778 1.00 43.50 205 ASN A N 1
ATOM 1623 C CA . ASN A 1 205 ? -31.486 -5.292 80.893 1.00 43.50 205 ASN A CA 1
ATOM 1624 C C . ASN A 1 205 ? -30.343 -4.282 80.679 1.00 43.50 205 ASN A C 1
ATOM 1626 O O . ASN A 1 205 ? -30.226 -3.703 79.606 1.00 43.50 205 ASN A O 1
ATOM 1630 N N . HIS A 1 206 ? -29.474 -4.092 81.677 1.00 46.12 206 HIS A N 1
ATOM 1631 C CA . HIS A 1 206 ? -28.338 -3.168 81.575 1.00 46.12 206 HIS A CA 1
ATOM 1632 C C . HIS A 1 206 ? -27.128 -3.769 80.829 1.00 46.12 206 HIS A C 1
ATOM 1634 O O . HIS A 1 206 ? -26.242 -3.044 80.382 1.00 46.12 206 HIS A O 1
ATOM 1640 N N . ARG A 1 207 ? -27.087 -5.100 80.663 1.00 45.03 207 ARG A N 1
ATOM 1641 C CA . ARG A 1 207 ? -26.015 -5.820 79.951 1.00 45.03 207 ARG A CA 1
ATOM 1642 C C . ARG A 1 207 ? -25.998 -5.561 78.447 1.00 45.03 207 ARG A C 1
ATOM 1644 O O . ARG A 1 207 ? -24.918 -5.412 77.884 1.00 45.03 207 ARG A O 1
ATOM 1651 N N . GLU A 1 208 ? -27.168 -5.493 77.819 1.00 43.81 208 GLU A N 1
ATOM 1652 C CA . GLU A 1 208 ? -27.304 -5.240 76.376 1.00 43.81 208 GLU A CA 1
ATOM 1653 C C . GLU A 1 208 ? -26.857 -3.809 76.020 1.00 43.81 208 GLU A C 1
ATOM 1655 O O . GLU A 1 208 ? -26.146 -3.588 75.040 1.00 43.81 208 GLU A O 1
ATOM 1660 N N . GLU A 1 209 ? -27.200 -2.840 76.874 1.00 42.22 209 GLU A N 1
ATOM 1661 C CA . GLU A 1 209 ? -26.914 -1.413 76.679 1.00 42.22 209 GLU A CA 1
ATOM 1662 C C . GLU A 1 209 ? -25.414 -1.081 76.808 1.00 42.22 209 GLU A C 1
ATOM 1664 O O . GLU A 1 209 ? -24.871 -0.301 76.024 1.00 42.22 209 GLU A O 1
ATOM 1669 N N . ILE A 1 210 ? -24.718 -1.711 77.764 1.00 41.09 210 ILE A N 1
ATOM 1670 C CA . ILE A 1 210 ? -23.280 -1.493 77.999 1.00 41.09 210 ILE A CA 1
ATOM 1671 C C . ILE A 1 210 ? -22.421 -2.178 76.922 1.00 41.09 210 ILE A C 1
ATOM 1673 O O . ILE A 1 210 ? -21.401 -1.620 76.500 1.00 41.09 210 ILE A O 1
ATOM 1677 N N . PHE A 1 211 ? -22.833 -3.353 76.432 1.00 39.38 211 PHE A N 1
ATOM 1678 C CA . PHE A 1 211 ? -22.125 -4.070 75.367 1.00 39.38 211 PHE A CA 1
ATOM 1679 C C . PHE A 1 211 ? -22.137 -3.284 74.047 1.00 39.38 211 PHE A C 1
ATOM 1681 O O . PHE A 1 211 ? -21.079 -3.107 73.440 1.00 39.38 211 PHE A O 1
ATOM 1688 N N . ALA A 1 212 ? -23.291 -2.722 73.664 1.00 40.78 212 ALA A N 1
ATOM 1689 C CA . ALA A 1 212 ? -23.449 -1.924 72.445 1.00 40.78 212 ALA A CA 1
ATOM 1690 C C . ALA A 1 212 ? -22.597 -0.636 72.427 1.00 40.78 212 ALA A C 1
ATOM 1692 O O . ALA A 1 212 ? -22.225 -0.162 71.357 1.00 40.78 212 ALA A O 1
ATOM 1693 N N . GLN A 1 213 ? -22.262 -0.073 73.596 1.00 39.50 213 GLN A N 1
ATOM 1694 C CA . GLN A 1 213 ? -21.442 1.142 73.699 1.00 39.50 213 GLN A CA 1
ATOM 1695 C C . GLN A 1 213 ? -19.933 0.883 73.821 1.00 39.50 213 GLN A C 1
ATOM 1697 O O . GLN A 1 213 ? -19.150 1.788 73.532 1.00 39.50 213 GLN A O 1
ATOM 1702 N N . THR A 1 214 ? -19.502 -0.299 74.284 1.00 42.59 214 THR A N 1
ATOM 1703 C CA . THR A 1 214 ? -18.109 -0.494 74.745 1.00 42.59 214 THR A CA 1
ATOM 1704 C C . THR A 1 214 ? -17.404 -1.761 74.254 1.00 42.59 214 THR A C 1
ATOM 1706 O O . THR A 1 214 ? -16.174 -1.782 74.258 1.00 42.59 214 THR A O 1
ATOM 1709 N N . GLY A 1 215 ? -18.130 -2.802 73.824 1.00 38.41 215 GLY A N 1
ATOM 1710 C CA . GLY A 1 215 ? -17.545 -4.043 73.288 1.00 38.41 215 GLY A CA 1
ATOM 1711 C C . GLY A 1 215 ? -16.989 -5.057 74.311 1.00 38.41 215 GLY A C 1
ATOM 1712 O O . GLY A 1 215 ? -16.263 -5.965 73.913 1.00 38.41 215 GLY A O 1
ATOM 1713 N N . PHE A 1 216 ? -17.312 -4.953 75.611 1.00 40.03 216 PHE A N 1
ATOM 1714 C CA . PHE A 1 216 ? -16.838 -5.842 76.701 1.00 40.03 216 PHE A CA 1
ATOM 1715 C C . PHE A 1 216 ? -18.035 -6.433 77.530 1.00 40.03 216 PHE A C 1
ATOM 1717 O O . PHE A 1 216 ? -19.007 -5.718 77.741 1.00 40.03 216 PHE A O 1
ATOM 1724 N N . GLY A 1 217 ? -18.026 -7.711 77.996 1.00 47.19 217 GLY A N 1
ATOM 1725 C CA . GLY A 1 217 ? -19.181 -8.397 78.692 1.00 47.19 217 GLY A CA 1
ATOM 1726 C C . GLY A 1 217 ? -19.148 -8.511 80.255 1.00 47.19 217 GLY A C 1
ATOM 1727 O O . GLY A 1 217 ? -18.262 -7.944 80.844 1.00 47.19 217 GLY A O 1
ATOM 1728 N N . ILE A 1 218 ? -19.956 -9.304 80.998 1.00 47.53 218 ILE A N 1
ATOM 1729 C CA . ILE A 1 218 ? -19.709 -9.666 82.448 1.00 47.53 218 ILE A CA 1
ATOM 1730 C C . ILE A 1 218 ? -20.290 -11.072 82.808 1.00 47.53 218 ILE A C 1
ATOM 1732 O O . ILE A 1 218 ? -21.209 -11.537 82.143 1.00 47.53 218 ILE A O 1
ATOM 1736 N N . CYS A 1 219 ? -19.809 -11.789 83.851 1.00 44.19 219 CYS A N 1
ATOM 1737 C CA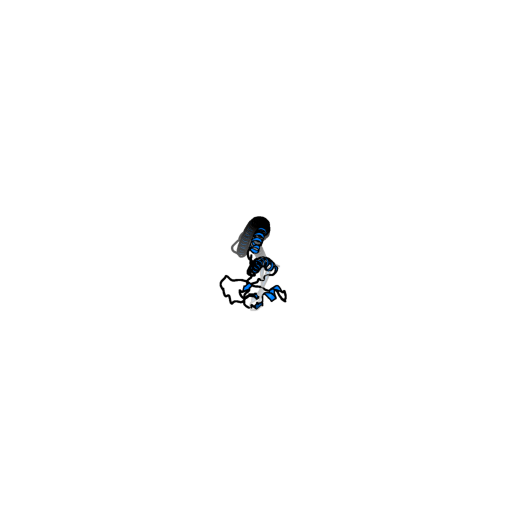 . CYS A 1 219 ? -20.242 -13.146 84.288 1.00 44.19 219 CYS A CA 1
ATOM 1738 C C . CYS A 1 219 ? -20.135 -13.323 85.810 1.00 44.19 219 CYS A C 1
ATOM 1740 O O . CYS A 1 219 ? -19.186 -12.852 86.438 1.00 44.19 219 CYS A O 1
ATOM 1742 N N . HIS A 1 220 ? -21.092 -14.053 86.387 1.00 45.94 220 HIS A N 1
ATOM 1743 C CA . HIS A 1 220 ? -21.197 -14.309 87.820 1.00 45.94 220 HIS A CA 1
ATOM 1744 C C . HIS A 1 220 ? -21.058 -15.807 88.131 1.00 45.94 220 HIS A C 1
ATOM 1746 O O . HIS A 1 220 ? -21.708 -16.632 87.485 1.00 45.94 220 HIS A O 1
ATOM 1752 N N . LYS A 1 221 ? -20.250 -16.167 89.142 1.00 44.00 221 LYS A N 1
ATOM 1753 C CA . LYS A 1 221 ? -20.182 -17.537 89.680 1.00 44.00 221 LYS A CA 1
ATOM 1754 C C . LYS A 1 221 ? -21.052 -17.690 90.936 1.00 44.00 221 LYS A C 1
ATOM 1756 O O . LYS A 1 221 ? -21.179 -16.735 91.696 1.00 44.00 221 LYS A O 1
ATOM 1761 N N . PRO A 1 222 ? -21.560 -18.902 91.240 1.00 39.41 222 PRO A N 1
ATOM 1762 C CA . PRO A 1 222 ? -22.406 -19.154 92.417 1.00 39.41 222 PRO A CA 1
ATOM 1763 C C . PRO A 1 222 ? -21.763 -18.801 93.769 1.00 39.41 222 PRO A C 1
ATOM 1765 O O . PRO A 1 222 ? -22.460 -18.693 94.769 1.00 39.41 222 PRO A O 1
ATOM 1768 N N . SER A 1 223 ? -20.441 -18.622 93.813 1.00 47.31 223 SER A N 1
ATOM 1769 C CA . SER A 1 223 ? -19.675 -18.270 95.010 1.00 47.31 223 SER A CA 1
ATOM 1770 C C . SER A 1 223 ? -19.658 -16.767 95.340 1.00 47.31 223 SER A C 1
ATOM 1772 O O . SER A 1 223 ? -18.892 -16.369 96.211 1.00 47.31 223 SER A O 1
ATOM 1774 N N . GLY A 1 224 ? -20.419 -15.922 94.629 1.00 49.00 224 GLY A N 1
ATOM 1775 C CA . GLY A 1 224 ? -20.428 -14.463 94.840 1.00 49.00 224 GLY A CA 1
ATOM 1776 C C . GLY A 1 224 ? -19.170 -13.745 94.328 1.00 49.00 224 GLY A C 1
ATOM 1777 O O . GLY A 1 224 ? -18.878 -12.621 94.731 1.00 49.00 224 GLY A O 1
ATOM 1778 N N . LEU A 1 225 ? -18.400 -14.405 93.456 1.00 47.50 225 LEU A N 1
ATOM 1779 C CA . LEU A 1 225 ? -17.194 -13.863 92.829 1.00 47.50 225 LEU A CA 1
ATOM 1780 C C . LEU A 1 225 ? -17.464 -13.569 91.347 1.00 47.50 225 LEU A C 1
ATOM 1782 O O . LEU A 1 225 ? -18.099 -14.366 90.648 1.00 47.50 225 LEU A O 1
ATOM 1786 N N . VAL A 1 226 ? -16.940 -12.444 90.867 1.00 52.28 226 VAL A N 1
ATOM 1787 C CA . VAL A 1 226 ? -17.020 -11.986 89.476 1.00 52.28 226 VAL A CA 1
ATOM 1788 C C . VAL A 1 226 ? -15.666 -12.214 88.812 1.00 52.28 226 VAL A C 1
ATOM 1790 O O . VAL A 1 226 ? -14.620 -11.907 89.387 1.00 52.28 226 VAL A O 1
ATOM 1793 N N . GLN A 1 227 ? -15.666 -12.783 87.608 1.00 52.50 227 GLN A N 1
ATOM 1794 C CA . GLN A 1 227 ? -14.446 -12.922 86.805 1.00 52.50 227 GLN A CA 1
ATOM 1795 C C . GLN A 1 227 ? -14.405 -11.870 85.705 1.00 52.50 227 GLN A C 1
ATOM 1797 O O . GLN A 1 227 ? -15.453 -11.344 85.360 1.00 52.50 227 GLN A O 1
ATOM 1802 N N . TYR A 1 228 ? -13.220 -11.532 85.189 1.00 55.00 228 TYR A N 1
ATOM 1803 C CA . TYR A 1 228 ? -13.075 -10.572 84.092 1.00 55.00 228 TYR A CA 1
ATOM 1804 C C . TYR A 1 228 ? -11.763 -10.692 83.317 1.00 55.00 228 TYR A C 1
ATOM 1806 O O . TYR A 1 228 ? -10.737 -11.063 83.893 1.00 55.00 228 TYR A O 1
ATOM 1814 N N . GLY A 1 229 ? -11.785 -10.330 82.030 1.00 48.72 229 GLY A N 1
ATOM 1815 C CA . GLY A 1 229 ? -10.595 -10.267 81.169 1.00 48.72 229 GLY A CA 1
ATOM 1816 C C . GLY A 1 229 ? -10.821 -10.813 79.756 1.00 48.72 229 GLY A C 1
ATOM 1817 O O . GLY A 1 229 ? -11.933 -11.194 79.401 1.00 48.72 229 GLY A O 1
ATOM 1818 N N . ASN A 1 230 ? -9.753 -10.843 78.950 1.00 43.16 230 ASN A N 1
ATOM 1819 C CA . ASN A 1 230 ? -9.758 -11.464 77.620 1.00 43.16 230 ASN A CA 1
ATOM 1820 C C . ASN A 1 230 ? -9.660 -13.000 77.719 1.00 43.16 230 ASN A C 1
ATOM 1822 O O . ASN A 1 230 ? -9.090 -13.512 78.692 1.00 43.16 230 ASN A O 1
ATOM 1826 N N . PRO A 1 231 ? -10.134 -13.744 76.699 1.00 42.88 231 PRO A N 1
ATOM 1827 C CA . PRO A 1 231 ? -9.993 -15.198 76.644 1.00 42.88 231 PRO A CA 1
ATOM 1828 C C . PRO A 1 231 ? -8.522 -15.611 76.804 1.00 42.88 231 PRO A C 1
ATOM 1830 O O . PRO A 1 231 ? -7.657 -15.156 76.061 1.00 42.88 231 PRO A O 1
ATOM 1833 N N . GLY A 1 232 ? -8.232 -16.432 77.817 1.00 48.16 232 GLY A N 1
ATOM 1834 C CA . GLY A 1 232 ? -6.880 -16.910 78.142 1.00 48.16 232 GLY A CA 1
ATOM 1835 C C . GLY A 1 232 ? -6.200 -16.229 79.337 1.00 48.16 232 GLY A C 1
ATOM 1836 O O . GLY A 1 232 ? -5.289 -16.818 79.914 1.00 48.16 232 GLY A O 1
ATOM 1837 N N . VAL A 1 233 ? -6.655 -15.048 79.785 1.00 49.19 233 VAL A N 1
ATOM 1838 C CA . VAL A 1 233 ? -6.109 -14.357 80.974 1.00 49.19 233 VAL A CA 1
ATOM 1839 C C . VAL A 1 233 ? -7.249 -13.804 81.832 1.00 49.19 233 VAL A C 1
ATOM 1841 O O . VAL A 1 233 ? -7.586 -12.621 81.782 1.00 49.19 233 VAL A O 1
ATOM 1844 N N . MET A 1 234 ? -7.851 -14.679 82.638 1.00 51.84 234 MET A N 1
ATOM 1845 C CA . MET A 1 234 ? -8.982 -14.336 83.507 1.00 51.84 234 MET A CA 1
ATOM 1846 C C . MET A 1 234 ? -8.517 -13.950 84.916 1.00 51.84 234 MET A C 1
ATOM 1848 O O . MET A 1 234 ? -7.696 -14.641 85.521 1.00 51.84 234 MET A O 1
ATOM 1852 N N . LYS A 1 235 ? -9.084 -12.874 85.473 1.00 52.91 235 LYS A N 1
ATOM 1853 C CA . LYS A 1 235 ? -8.904 -12.444 86.874 1.00 52.91 235 LYS A CA 1
ATOM 1854 C C . LYS A 1 235 ? -10.212 -12.598 87.655 1.00 52.91 235 LYS A C 1
ATOM 1856 O O . LYS A 1 235 ? -11.279 -12.646 87.053 1.00 52.91 235 LYS A O 1
ATOM 1861 N N . THR A 1 236 ? -10.140 -12.725 88.984 1.00 53.09 236 THR A N 1
ATOM 1862 C CA . THR A 1 236 ? -11.308 -12.947 89.867 1.00 53.09 236 THR A CA 1
ATOM 1863 C C . THR A 1 236 ? -11.349 -11.887 90.968 1.00 53.09 236 THR A C 1
ATOM 1865 O O . THR A 1 236 ? -10.310 -11.615 91.563 1.00 53.09 236 THR A O 1
ATOM 1868 N N . THR A 1 237 ? -12.525 -11.321 91.252 1.00 54.84 237 THR A N 1
ATOM 1869 C CA . THR A 1 237 ? -12.764 -10.392 92.373 1.00 54.84 237 THR A CA 1
ATOM 1870 C C . THR A 1 237 ? -14.132 -10.630 93.050 1.00 54.84 237 THR A C 1
ATOM 1872 O O . THR A 1 237 ? -14.924 -11.443 92.567 1.00 54.84 237 THR A O 1
ATOM 1875 N N . SER A 1 238 ? -14.402 -9.981 94.188 1.00 50.50 238 SER A N 1
ATOM 1876 C CA . SER A 1 238 ? -15.664 -10.055 94.936 1.00 50.50 238 SER A CA 1
ATOM 1877 C C . SER A 1 238 ? -16.733 -9.098 94.399 1.00 50.50 238 SER A C 1
ATOM 1879 O O . SER A 1 238 ? -16.438 -8.049 93.828 1.00 50.50 238 SER A O 1
ATOM 1881 N N . LEU A 1 239 ? -18.002 -9.472 94.584 1.00 45.84 239 LEU A N 1
ATOM 1882 C CA . LEU A 1 239 ? -19.155 -8.700 94.111 1.00 45.84 239 LEU A CA 1
ATOM 1883 C C . LEU A 1 239 ? -19.245 -7.298 94.746 1.00 45.84 239 LEU A C 1
ATOM 1885 O O . LEU A 1 239 ? -19.620 -6.346 94.066 1.00 45.84 239 LEU A O 1
ATOM 1889 N N . ASP A 1 240 ? -18.840 -7.153 96.011 1.00 46.03 240 ASP A N 1
ATOM 1890 C CA . ASP A 1 240 ? -18.871 -5.870 96.729 1.00 46.03 240 ASP A CA 1
ATOM 1891 C C . ASP A 1 240 ? -17.882 -4.844 96.154 1.00 46.03 240 ASP A C 1
ATOM 1893 O O . ASP A 1 240 ? -18.190 -3.651 96.112 1.00 46.03 240 ASP A O 1
ATOM 1897 N N . GLU A 1 241 ? -16.723 -5.283 95.643 1.00 45.72 241 GLU A N 1
ATOM 1898 C CA . GLU A 1 241 ? -15.795 -4.390 94.936 1.00 45.72 241 GLU A CA 1
ATOM 1899 C C . GLU A 1 241 ? -16.415 -3.882 93.629 1.00 45.72 241 GLU A C 1
ATOM 1901 O O . GLU A 1 241 ? -16.344 -2.684 93.357 1.00 45.72 241 GLU A O 1
ATOM 1906 N N . VAL A 1 242 ? -17.084 -4.760 92.864 1.00 46.66 242 VAL A N 1
ATOM 1907 C CA . VAL A 1 242 ? -17.774 -4.451 91.588 1.00 46.66 242 VAL A CA 1
ATOM 1908 C C . VAL A 1 242 ? -18.844 -3.375 91.755 1.00 46.66 242 VAL A C 1
ATOM 1910 O O . VAL A 1 242 ? -18.920 -2.450 90.947 1.00 46.66 242 VAL A O 1
ATOM 1913 N N . VAL A 1 243 ? -19.635 -3.462 92.822 1.00 36.81 243 VAL A N 1
ATOM 1914 C CA . VAL A 1 243 ? -20.768 -2.558 93.073 1.00 36.81 243 VAL A CA 1
ATOM 1915 C C . VAL A 1 243 ? -20.328 -1.206 93.659 1.00 36.81 243 VAL A C 1
ATOM 1917 O O . VAL A 1 243 ? -21.016 -0.206 93.467 1.00 36.81 243 VAL A O 1
ATOM 1920 N N . THR A 1 244 ? -19.167 -1.131 94.322 1.00 35.47 244 THR A N 1
ATOM 1921 C CA . THR A 1 244 ? -18.667 0.102 94.971 1.00 35.47 244 THR A CA 1
ATOM 1922 C C . THR A 1 244 ? -17.829 1.016 94.065 1.00 35.47 244 THR A C 1
ATOM 1924 O O . THR A 1 244 ? -17.445 2.107 94.483 1.00 35.47 244 THR A O 1
ATOM 1927 N N . GLY A 1 245 ? -17.614 0.653 92.795 1.00 38.44 245 GLY A N 1
ATOM 1928 C CA . GLY A 1 245 ? -17.124 1.586 91.770 1.00 38.44 245 GLY A CA 1
ATOM 1929 C C . GLY A 1 245 ? -15.631 1.931 91.830 1.00 38.44 245 GLY A C 1
ATOM 1930 O O . GLY A 1 245 ? -15.210 2.916 91.228 1.00 38.44 245 GLY A O 1
ATOM 1931 N N . THR A 1 246 ? -14.798 1.130 92.494 1.00 36.62 246 THR A N 1
ATOM 1932 C CA . THR A 1 246 ? -13.332 1.299 92.488 1.00 36.62 246 THR A CA 1
ATOM 1933 C C . THR A 1 246 ? -12.643 0.366 91.490 1.00 36.62 246 THR A C 1
ATOM 1935 O O . THR A 1 246 ? -11.789 -0.435 91.854 1.00 36.62 246 THR A O 1
ATOM 1938 N N . PHE A 1 247 ? -12.960 0.499 90.198 1.00 39.81 247 PHE A N 1
ATOM 1939 C CA . PHE A 1 247 ? -12.146 -0.089 89.125 1.00 39.81 247 PHE A CA 1
ATOM 1940 C C . PHE A 1 247 ? -11.419 1.014 88.379 1.00 39.81 247 PHE A C 1
ATOM 1942 O O . PHE A 1 247 ? -12.020 1.989 87.939 1.00 39.81 247 PHE A O 1
ATOM 1949 N N . LYS A 1 248 ? -10.108 0.850 88.195 1.00 34.44 248 LYS A N 1
ATOM 1950 C CA . LYS A 1 248 ? -9.334 1.762 87.346 1.00 34.44 248 LYS A CA 1
ATOM 1951 C C . LYS A 1 248 ? -9.574 1.533 85.845 1.00 34.44 248 LYS A C 1
ATOM 1953 O O . LYS A 1 248 ? -9.185 2.402 85.074 1.00 34.44 248 LYS A O 1
ATOM 1958 N N . GLN A 1 249 ? -10.169 0.404 85.425 1.00 33.03 249 GLN A N 1
ATOM 1959 C CA . GLN A 1 249 ? -10.431 0.053 84.014 1.00 33.03 249 GLN A CA 1
ATOM 1960 C C . GLN A 1 249 ? -11.645 -0.903 83.860 1.00 33.03 249 GLN A C 1
ATOM 1962 O O . GLN A 1 249 ? -11.881 -1.690 84.780 1.00 33.03 249 GLN A O 1
ATOM 1967 N N . PRO A 1 250 ? -12.401 -0.850 82.737 1.00 31.78 250 PRO A N 1
ATOM 1968 C CA . PRO A 1 250 ? -13.657 -1.593 82.536 1.00 31.78 250 PRO A CA 1
ATOM 1969 C C . PRO A 1 250 ? -13.457 -3.104 82.290 1.00 31.78 250 PRO A C 1
ATOM 1971 O O . PRO A 1 250 ? -12.390 -3.545 81.869 1.00 31.78 250 PRO A O 1
ATOM 1974 N N . VAL A 1 251 ? -14.488 -3.903 82.588 1.00 32.81 251 VAL A N 1
ATOM 1975 C CA . VAL A 1 251 ? -14.416 -5.353 82.861 1.00 32.81 251 VAL A CA 1
ATOM 1976 C C . VAL A 1 251 ? -15.418 -6.141 81.993 1.00 32.81 251 VAL A C 1
ATOM 1978 O O . VAL A 1 251 ? -16.582 -5.763 81.952 1.00 32.81 251 VAL A O 1
ATOM 1981 N N . ALA A 1 252 ? -14.932 -7.217 81.335 1.00 36.22 252 ALA A N 1
ATOM 1982 C CA . ALA A 1 252 ? -15.567 -8.049 80.287 1.00 36.22 252 ALA A CA 1
ATOM 1983 C C . ALA A 1 252 ? -15.848 -9.533 80.720 1.00 36.22 252 ALA A C 1
ATOM 1985 O O . ALA A 1 252 ? -14.953 -10.090 81.350 1.00 36.22 252 ALA A O 1
ATOM 1986 N N . VAL A 1 253 ? -16.946 -10.226 80.324 1.00 39.25 253 VAL A N 1
ATOM 1987 C CA . VAL A 1 253 ? -17.188 -11.697 80.347 1.00 39.25 253 VAL A CA 1
ATOM 1988 C C . VAL A 1 253 ? -18.376 -12.212 79.488 1.00 39.25 253 VAL A C 1
ATOM 1990 O O . VAL A 1 253 ? -19.426 -11.583 79.372 1.00 39.25 253 VAL A O 1
ATOM 1993 N N . LEU A 1 254 ? -18.187 -13.436 78.983 1.00 29.03 254 LEU A N 1
ATOM 1994 C CA . LEU A 1 254 ? -19.041 -14.290 78.142 1.00 29.03 254 LEU A CA 1
ATOM 1995 C C . LEU A 1 254 ? -19.522 -15.558 78.884 1.00 29.03 254 LEU A C 1
ATOM 1997 O O . LEU A 1 254 ? -18.981 -15.909 79.933 1.00 29.03 254 LEU A O 1
ATOM 2001 N N . PHE A 1 255 ? -20.463 -16.299 78.290 1.00 34.06 255 PHE A N 1
ATOM 2002 C CA . PHE A 1 255 ? -20.729 -17.708 78.614 1.00 34.06 255 PHE A CA 1
ATOM 2003 C C . PHE A 1 255 ? -20.884 -18.554 77.337 1.00 34.06 255 PHE A C 1
ATOM 2005 O O . PHE A 1 255 ? -21.099 -17.977 76.272 1.00 34.06 255 PHE A O 1
ATOM 2012 N N . PRO A 1 256 ? -20.674 -19.881 77.445 1.00 32.44 256 PRO A N 1
ATOM 2013 C CA . PRO A 1 256 ? -20.134 -20.717 76.391 1.00 32.44 256 PRO A CA 1
ATOM 2014 C C . PRO A 1 256 ? -21.250 -21.337 75.562 1.00 32.44 256 PRO A C 1
ATOM 2016 O O . PRO A 1 256 ? -22.277 -21.706 76.115 1.00 32.44 256 PRO A O 1
ATOM 2019 N N . ASP A 1 257 ? -20.995 -21.457 74.268 1.00 28.97 257 ASP A N 1
ATOM 2020 C CA . ASP A 1 257 ? -21.221 -22.661 73.471 1.00 28.97 257 ASP A CA 1
ATOM 2021 C C . ASP A 1 257 ? -20.554 -22.387 72.118 1.00 28.97 257 ASP A C 1
ATOM 2023 O O . ASP A 1 257 ? -21.006 -21.530 71.367 1.00 28.97 257 ASP A O 1
ATOM 2027 N N . ASP A 1 258 ? -19.366 -22.958 71.909 1.00 28.72 258 ASP A N 1
ATOM 2028 C CA . ASP A 1 258 ? -19.018 -23.684 70.682 1.00 28.72 258 ASP A CA 1
ATOM 2029 C C . ASP A 1 258 ? -17.530 -24.053 70.641 1.00 28.72 258 ASP A C 1
ATOM 2031 O O . ASP A 1 258 ? -16.657 -23.443 71.264 1.00 28.72 258 ASP A O 1
ATOM 2035 N N . GLU A 1 259 ? -17.298 -25.161 69.953 1.00 27.08 259 GLU A N 1
ATOM 2036 C CA . GLU A 1 259 ? -16.084 -25.949 69.860 1.00 27.08 259 GLU A CA 1
ATOM 2037 C C . GLU A 1 259 ? -14.823 -25.147 69.510 1.00 27.08 259 GLU A C 1
ATOM 2039 O O . GLU A 1 259 ? -14.790 -24.278 68.640 1.00 27.08 259 GLU A O 1
ATOM 2044 N N . LEU A 1 260 ? -13.734 -25.536 70.173 1.00 27.52 260 LEU A N 1
ATOM 2045 C CA . LEU A 1 260 ? -12.365 -25.230 69.784 1.00 27.52 260 LEU A CA 1
ATOM 2046 C C . LEU A 1 260 ? -12.117 -25.663 68.331 1.00 27.52 260 LEU A C 1
ATOM 2048 O O . LEU A 1 260 ? -12.031 -26.858 68.053 1.00 27.52 260 LEU A O 1
ATOM 2052 N N . VAL A 1 261 ? -11.885 -24.700 67.439 1.00 26.55 261 VAL A N 1
ATOM 2053 C CA . VAL A 1 261 ? -11.080 -24.934 66.236 1.00 26.55 261 VAL A CA 1
ATOM 2054 C C . VAL A 1 261 ? -9.776 -24.164 66.387 1.00 26.55 261 VAL A C 1
ATOM 2056 O O . VAL A 1 261 ? -9.731 -22.936 66.408 1.00 26.55 261 VAL A O 1
ATOM 2059 N N . ASP A 1 262 ? -8.723 -24.951 66.559 1.00 28.27 262 ASP A N 1
ATOM 2060 C CA . ASP A 1 262 ? -7.320 -24.573 66.583 1.00 28.27 262 ASP A CA 1
ATOM 2061 C C . ASP A 1 262 ? -6.879 -24.078 65.196 1.00 28.27 262 ASP A C 1
ATOM 2063 O O . ASP A 1 262 ? -7.019 -24.793 64.203 1.00 28.27 262 ASP A O 1
ATOM 2067 N N . THR A 1 263 ? -6.319 -22.871 65.125 1.00 30.50 263 THR A N 1
ATOM 2068 C CA . THR A 1 263 ? -5.463 -22.465 64.004 1.00 30.50 263 THR A CA 1
ATOM 2069 C C . THR A 1 263 ? -4.211 -21.796 64.547 1.00 30.50 263 THR A C 1
ATOM 2071 O O . THR A 1 263 ? -4.137 -20.576 64.711 1.00 30.50 263 THR A O 1
ATOM 2074 N N . ALA A 1 264 ? -3.203 -22.621 64.807 1.00 31.83 264 ALA A N 1
ATOM 2075 C CA . ALA A 1 264 ? -1.809 -22.223 64.855 1.00 31.83 264 ALA A CA 1
ATOM 2076 C C . ALA A 1 264 ? -1.317 -21.803 63.454 1.00 31.83 264 ALA A C 1
ATOM 2078 O O . ALA A 1 264 ? -0.603 -22.551 62.799 1.00 31.83 264 ALA A O 1
ATOM 2079 N N . ASP A 1 265 ? -1.692 -20.609 62.989 1.00 29.86 265 ASP A N 1
ATOM 2080 C CA . ASP A 1 265 ? -0.852 -19.824 62.077 1.00 29.86 265 ASP A CA 1
ATOM 2081 C C . ASP A 1 265 ? -1.214 -18.334 62.173 1.00 29.86 265 ASP A C 1
ATOM 2083 O O . ASP A 1 265 ? -2.382 -17.945 62.167 1.00 29.86 265 ASP A O 1
ATOM 2087 N N . GLY A 1 266 ? -0.198 -17.494 62.344 1.00 34.06 266 GLY A N 1
ATOM 2088 C CA . GLY A 1 266 ? -0.292 -16.099 62.779 1.00 34.06 266 GLY A CA 1
ATOM 2089 C C . GLY A 1 266 ? -0.729 -15.111 61.698 1.00 34.06 266 GLY A C 1
ATOM 2090 O O . GLY A 1 266 ? -0.075 -14.084 61.518 1.00 34.06 266 GLY A O 1
ATOM 2091 N N . THR A 1 267 ? -1.831 -15.372 60.999 1.00 29.70 267 THR A N 1
ATOM 2092 C CA . THR A 1 267 ? -2.371 -14.475 59.965 1.00 29.70 267 THR A CA 1
ATOM 2093 C C . THR A 1 267 ? -3.764 -13.962 60.323 1.00 29.70 267 THR A C 1
ATOM 2095 O O . THR A 1 267 ? -4.723 -14.720 60.429 1.00 29.70 267 THR A O 1
ATOM 2098 N N . GLN A 1 268 ? -3.863 -12.642 60.507 1.00 30.03 268 GLN A N 1
ATOM 2099 C CA . GLN A 1 268 ? -5.110 -11.915 60.743 1.00 30.03 268 GLN A CA 1
ATOM 2100 C C . GLN A 1 268 ? -6.053 -12.035 59.538 1.00 30.03 268 GLN A C 1
ATOM 2102 O O . GLN A 1 268 ? -5.713 -11.595 58.439 1.00 30.03 268 GLN A O 1
ATOM 2107 N N . HIS A 1 269 ? -7.271 -12.524 59.771 1.00 27.73 269 HIS A N 1
ATOM 2108 C CA . HIS A 1 269 ? -8.406 -12.304 58.878 1.00 27.73 269 HIS A CA 1
ATOM 2109 C C . HIS A 1 269 ? -9.510 -11.529 59.611 1.00 27.73 269 HIS A C 1
ATOM 2111 O O . HIS A 1 269 ? -9.754 -11.787 60.792 1.00 27.73 269 HIS A O 1
ATOM 2117 N N . PRO A 1 270 ? -10.173 -10.567 58.943 1.00 25.53 270 PRO A N 1
ATOM 2118 C CA . PRO A 1 270 ? -11.257 -9.803 59.537 1.00 25.53 270 PRO A CA 1
ATOM 2119 C C . PRO A 1 270 ? -12.516 -10.672 59.592 1.00 25.53 270 PRO A C 1
ATOM 2121 O O . PRO A 1 270 ? -13.034 -11.096 58.560 1.00 25.53 270 PRO A O 1
ATOM 2124 N N . VAL A 1 271 ? -13.021 -10.931 60.796 1.00 25.45 271 VAL A N 1
ATOM 2125 C CA . VAL A 1 271 ? -14.355 -11.511 60.975 1.00 25.45 271 VAL A CA 1
ATOM 2126 C C . VAL A 1 271 ? -15.355 -10.361 60.955 1.00 25.45 271 VAL A C 1
ATOM 2128 O O . VAL A 1 271 ? -15.384 -9.529 61.859 1.00 25.45 271 VAL A O 1
ATOM 2131 N N . HIS A 1 272 ? -16.143 -10.295 59.885 1.00 24.80 272 HIS A N 1
ATOM 2132 C CA . HIS A 1 272 ? -17.351 -9.482 59.831 1.00 24.80 272 HIS A CA 1
ATOM 2133 C C . HIS A 1 272 ? -18.384 -10.055 60.804 1.00 24.80 272 HIS A C 1
ATOM 2135 O O . HIS A 1 272 ? -18.660 -11.253 60.776 1.00 24.80 272 HIS A O 1
ATOM 2141 N N . VAL A 1 273 ? -18.981 -9.192 61.620 1.00 26.83 273 VAL A N 1
ATOM 2142 C CA . VAL A 1 273 ? -20.183 -9.502 62.397 1.00 26.83 273 VAL A CA 1
ATOM 2143 C C . VAL A 1 273 ? -21.267 -8.550 61.894 1.00 26.83 273 VAL A C 1
ATOM 2145 O O . VAL A 1 273 ? -21.021 -7.344 61.826 1.00 26.83 273 VAL A O 1
ATOM 2148 N N . PHE A 1 274 ? -22.390 -9.110 61.437 1.00 30.69 274 PHE A N 1
ATOM 2149 C CA . PHE A 1 274 ? -23.609 -8.365 61.104 1.00 30.69 274 PHE A CA 1
ATOM 2150 C C . PHE A 1 274 ? -24.255 -7.796 62.367 1.00 30.69 274 PHE A C 1
ATOM 2152 O O . PHE A 1 274 ? -24.227 -8.507 63.397 1.00 30.69 274 PHE A O 1
#

pLDDT: mean 72.7, std 24.3, range [24.8, 98.5]

Foldseek 3Di:
DQWDWDKDFDDDPNHGPDIDIDTDGCPVVVVVVVVVVVVVVVVVVVVVVVVVVVVVVVCCVQPVVLVVQVVVQVVVDDPVCLVGARDQDDPDPSNVVSVVVNVVSVVSVVVVVVVVVVVVVVVVVVVVVVVVVVVVVVVVVVVVVVVVVVVVVVVVVVVVVVVVVVVVVVVVCVVVVVVVVVVVVPDPDDDPPPVVVVVVVVVVVVQVVCCVVPVFGWDDDPVQKTWFDDPPDIDIDHNVVVVVPPDPDDTHDDDDDDDDDDDPDPDDDDDDDD

Organism: NCBI:txid412755